Protein 4E6Z (pdb70)

Radius of gyration: 18.58 Å; Cα contacts (8 Å, |Δi|>4): 280; chains: 1; bounding box: 42×54×41 Å

Solvent-accessible surface area: 12585 Å² total

B-factor: mean 74.99, std 32.57, range [26.31, 210.44]

Nearest PDB structures (foldseek):
  4e6z-assembly1_A  TM=1.005E+00  e=2.783E-36  Plasmodium falciparum 3D7
  4ev1-assembly1_A  TM=7.255E-01  e=3.847E-10  Anabaena sp.
  8xks-assembly1_I  TM=7.625E-01  e=2.140E-09  Chlamydomonas reinhardtii
  8xqx-assembly1_Q  TM=7.625E-01  e=2.248E-08  Chlamydomonas reinhardtii
  2z0r-assembly7_B  TM=5.944E-01  e=1.576E-01  Thermus thermophilus HB8

Structure (mmCIF, N/CA/C/O backbone):
data_4E6Z
#
_entry.id   4E6Z
#
_cell.length_a   66.250
_cell.length_b   66.250
_cell.length_c   129.370
_cell.angle_alpha   90.00
_cell.angle_beta   90.00
_cell.angle_gamma   90.00
#
_symmetry.space_group_name_H-M   'P 41 21 2'
#
loop_
_entity.id
_entity.type
_entity.pdbx_description
1 polymer 'Apicoplast TIC22, putative'
2 non-polymer GLYCEROL
3 water water
#
loop_
_atom_site.group_PDB
_atom_site.id
_atom_site.type_symbol
_atom_site.label_atom_id
_atom_site.label_alt_id
_atom_site.label_comp_id
_atom_site.label_asym_id
_atom_site.label_entity_id
_atom_site.label_seq_id
_atom_site.pdbx_PDB_ins_code
_atom_site.Cartn_x
_atom_site.Cartn_y
_atom_site.Cartn_z
_atom_site.occupancy
_atom_site.B_iso_or_equiv
_atom_site.auth_seq_id
_atom_site.auth_comp_id
_atom_site.auth_asym_id
_atom_site.auth_atom_id
_atom_site.pdbx_PDB_model_num
ATOM 1 N N . ARG A 1 68 ? -2.306 46.797 10.700 1.00 115.45 68 ARG A N 1
ATOM 2 C CA . ARG A 1 68 ? -2.657 45.411 10.407 1.00 115.60 68 ARG A CA 1
ATOM 3 C C . ARG A 1 68 ? -2.028 44.453 11.413 1.00 111.08 68 ARG A C 1
ATOM 4 O O . ARG A 1 68 ? -0.815 44.482 11.627 1.00 107.83 68 ARG A O 1
ATOM 12 N N . PRO A 1 69 ? -2.856 43.599 12.037 1.00 109.61 69 PRO A N 1
ATOM 13 C CA . PRO A 1 69 ? -2.379 42.590 12.990 1.00 104.75 69 PRO A CA 1
ATOM 14 C C . PRO A 1 69 ? -1.492 41.569 12.288 1.00 98.89 69 PRO A C 1
ATOM 15 O O . PRO A 1 69 ? -1.563 41.445 11.065 1.00 95.04 69 PRO A O 1
ATOM 19 N N . ILE A 1 70 ? -0.673 40.847 13.046 1.00 99.75 70 ILE A N 1
ATOM 20 C CA . ILE A 1 70 ? 0.227 39.863 12.454 1.00 99.52 70 ILE A CA 1
ATOM 21 C C . ILE A 1 70 ? -0.542 38.715 11.807 1.00 96.60 70 ILE A C 1
ATOM 22 O O . ILE A 1 70 ? -0.107 38.163 10.797 1.00 92.31 70 ILE A O 1
ATOM 27 N N . GLU A 1 71 ? -1.683 38.359 12.390 1.00 103.17 71 GLU A N 1
ATOM 28 C CA . GLU A 1 71 ? -2.537 37.325 11.815 1.00 106.83 71 GLU A CA 1
ATOM 29 C C . GLU A 1 71 ? -2.918 37.688 10.385 1.00 103.83 71 GLU A C 1
ATOM 30 O O . GLU A 1 71 ? -3.196 36.815 9.564 1.00 101.29 71 GLU A O 1
ATOM 36 N N . GLU A 1 72 ? -2.928 38.985 10.094 1.00 101.89 72 GLU A N 1
ATOM 37 C CA . GLU A 1 72 ? -3.255 39.470 8.759 1.00 99.80 72 GLU A CA 1
ATOM 38 C C . GLU A 1 72 ? -2.009 39.524 7.878 1.00 91.18 72 GLU A C 1
ATOM 39 O O . GLU A 1 72 ? -2.093 39.376 6.659 1.00 91.08 72 GLU A O 1
ATOM 45 N N . LYS A 1 73 ? -0.852 39.732 8.499 1.00 85.40 73 LYS A N 1
ATOM 46 C CA . LYS A 1 73 ? 0.409 39.756 7.765 1.00 85.51 73 LYS A CA 1
ATOM 47 C C . LYS A 1 73 ? 0.786 38.360 7.273 1.00 76.36 73 LYS A C 1
ATOM 48 O O . LYS A 1 73 ? 1.443 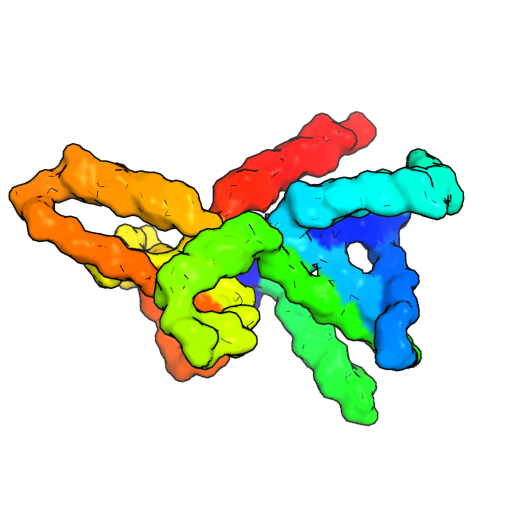38.211 6.242 1.00 75.22 73 LYS A O 1
ATOM 54 N N . LEU A 1 74 ? 0.368 37.344 8.022 1.00 70.24 74 LEU A N 1
ATOM 55 C CA . LEU A 1 74 ? 0.660 35.954 7.682 1.00 62.10 74 LEU A CA 1
ATOM 56 C C . LEU A 1 74 ? -0.298 35.434 6.616 1.00 66.79 74 LEU A C 1
ATOM 57 O O . LEU A 1 74 ? -0.072 34.379 6.021 1.00 61.10 74 LEU A O 1
ATOM 62 N N . GLU A 1 75 ? -1.365 36.187 6.376 1.00 59.95 75 GLU A N 1
ATOM 63 C CA . GLU A 1 75 ? -2.438 35.750 5.492 1.00 67.84 75 GLU A CA 1
ATOM 64 C C . GLU A 1 75 ? -1.977 35.652 4.039 1.00 61.23 75 GLU A C 1
ATOM 65 O O . GLU A 1 75 ? -2.465 34.813 3.279 1.00 59.06 75 GLU A O 1
ATOM 71 N N . VAL A 1 76 ? -1.033 36.508 3.660 1.00 54.40 76 VAL A N 1
ATOM 72 C CA . VAL A 1 76 ? -0.542 36.548 2.283 1.00 58.34 76 VAL A CA 1
ATOM 73 C C . VAL A 1 76 ? 0.476 35.445 1.987 1.00 48.48 76 VAL A C 1
ATOM 74 O O . VAL A 1 76 ? 0.904 35.274 0.846 1.00 52.55 76 VAL A O 1
ATOM 78 N N . ILE A 1 77 ? 0.868 34.705 3.016 1.00 42.35 77 ILE A N 1
ATOM 79 C CA . ILE A 1 77 ? 1.807 33.607 2.838 1.00 42.50 77 ILE A CA 1
ATOM 80 C C . ILE A 1 77 ? 1.061 32.290 2.618 1.00 41.44 77 ILE A C 1
ATOM 81 O O . ILE A 1 77 ? 0.382 31.800 3.521 1.00 33.30 77 ILE A O 1
ATOM 86 N N . PRO A 1 78 ? 1.183 31.719 1.408 1.00 41.72 78 PRO A N 1
ATOM 87 C CA . PRO A 1 78 ? 0.552 30.442 1.063 1.00 42.40 78 PRO A CA 1
ATOM 88 C C . PRO A 1 78 ? 1.188 29.280 1.814 1.00 43.92 78 PRO A C 1
ATOM 89 O O . PRO A 1 78 ? 2.393 29.298 2.064 1.00 36.65 78 PRO A O 1
ATOM 93 N N . VAL A 1 79 ? 0.375 28.292 2.176 1.00 37.22 79 VAL A N 1
ATOM 94 C CA . VAL A 1 79 ? 0.860 27.043 2.752 1.00 34.55 79 VAL A CA 1
ATOM 95 C C . VAL A 1 79 ? 0.169 25.885 2.034 1.00 43.83 79 VAL A C 1
ATOM 96 O O . VAL A 1 79 ? -1.011 25.977 1.679 1.00 37.21 79 VAL A O 1
ATOM 100 N N . PHE A 1 80 ? 0.900 24.797 1.817 1.00 38.51 80 PHE A N 1
ATOM 101 C CA . PHE A 1 80 ? 0.393 23.711 0.990 1.00 37.88 80 PHE A CA 1
ATOM 102 C C . PHE A 1 80 ? 0.299 22.383 1.724 1.00 35.92 80 PHE A C 1
ATOM 103 O O . PHE A 1 80 ? 1.187 22.015 2.488 1.00 36.91 80 PHE A O 1
ATOM 111 N N . LEU A 1 81 ? -0.801 21.676 1.485 1.00 43.58 81 LEU A N 1
ATOM 112 C CA . LEU A 1 81 ? -1.007 20.355 2.059 1.00 40.09 81 LEU A CA 1
ATOM 113 C C . LEU A 1 81 ? -1.386 19.366 0.971 1.00 30.99 81 LEU A C 1
ATOM 114 O O . LEU A 1 81 ? -1.838 19.749 -0.107 1.00 38.00 81 LEU A O 1
ATOM 119 N N . ILE A 1 82 ? -1.194 18.086 1.251 1.00 35.79 82 ILE A N 1
ATOM 120 C CA . ILE A 1 82 ? -1.654 17.045 0.348 1.00 35.22 82 ILE A CA 1
ATOM 121 C C . ILE A 1 82 ? -2.954 16.495 0.928 1.00 39.36 82 ILE A C 1
ATOM 122 O O . ILE A 1 82 ? -3.031 16.185 2.115 1.00 36.59 82 ILE A O 1
ATOM 127 N N . THR A 1 83 ? -3.987 16.409 0.102 1.00 40.34 83 THR A N 1
ATOM 128 C CA . THR A 1 83 ? -5.296 16.003 0.593 1.00 42.51 83 THR A CA 1
ATOM 129 C C . THR A 1 83 ? -5.966 15.039 -0.364 1.00 43.27 83 THR A C 1
ATOM 130 O O . THR A 1 83 ? -5.512 14.862 -1.496 1.00 40.49 83 THR A O 1
ATOM 134 N N . ASN A 1 84 ? -7.054 14.423 0.095 1.00 47.16 84 ASN A N 1
ATOM 135 C CA . ASN A 1 84 ? -7.962 13.724 -0.801 1.00 42.67 84 ASN A CA 1
ATOM 136 C C . ASN A 1 84 ? -8.823 14.764 -1.510 1.00 49.50 84 ASN A C 1
ATOM 137 O O . ASN A 1 84 ? -8.626 15.966 -1.326 1.00 47.20 84 ASN A O 1
ATOM 142 N N . TYR A 1 85 ? -9.780 14.308 -2.308 1.00 50.99 85 TYR A N 1
ATOM 143 C CA . TYR A 1 85 ? -10.588 15.217 -3.115 1.00 57.56 85 TYR A CA 1
ATOM 144 C C . TYR A 1 85 ? -11.593 16.029 -2.295 1.00 59.61 85 TYR A C 1
ATOM 145 O O . TYR A 1 85 ? -12.120 17.036 -2.768 1.00 59.88 85 TYR A O 1
ATOM 154 N N . ASN A 1 86 ? -11.852 15.590 -1.067 1.00 59.11 86 ASN A N 1
ATOM 155 C CA . ASN A 1 86 ? -12.673 16.359 -0.136 1.00 58.30 86 ASN A CA 1
ATOM 156 C C . ASN A 1 86 ? -11.855 17.437 0.565 1.00 57.35 86 ASN A C 1
ATOM 157 O O . ASN A 1 86 ? -12.378 18.205 1.376 1.00 54.23 86 ASN A O 1
ATOM 162 N N . SER A 1 87 ? -10.565 17.477 0.243 1.00 46.85 87 SER A N 1
ATOM 163 C CA . SER A 1 87 ? -9.637 18.452 0.805 1.00 51.01 87 SER A CA 1
ATOM 164 C C . SER A 1 87 ? -9.248 18.133 2.248 1.00 50.78 87 SER A C 1
ATOM 165 O O . SER A 1 87 ? -8.820 19.009 2.991 1.00 51.91 87 SER A O 1
ATOM 168 N N . SER A 1 88 ? -9.392 16.871 2.638 1.00 56.53 88 SER A N 1
ATOM 169 C CA . SER A 1 88 ? -8.939 16.436 3.954 1.00 57.56 88 SER A CA 1
ATOM 170 C C . SER A 1 88 ? -7.512 15.905 3.885 1.00 45.37 88 SER A C 1
ATOM 171 O O . SER A 1 88 ? -7.180 15.125 2.993 1.00 47.07 88 SER A O 1
ATOM 174 N N . PRO A 1 89 ? -6.666 16.331 4.835 1.00 40.85 89 PRO A N 1
ATOM 175 C CA . PRO A 1 89 ? -5.248 15.962 4.892 1.00 44.81 89 PRO A CA 1
ATOM 176 C C . PRO A 1 89 ? -5.039 14.500 5.257 1.00 41.85 89 PRO A C 1
ATOM 177 O O . PRO A 1 89 ? -5.860 13.907 5.951 1.00 51.68 89 PRO A O 1
ATOM 181 N N . TYR A 1 90 ? -3.936 13.931 4.792 1.00 42.90 90 TYR A N 1
ATOM 182 C CA . TYR A 1 90 ? -3.535 12.595 5.195 1.00 37.92 90 TYR A CA 1
ATOM 183 C C . TYR A 1 90 ? -2.727 12.638 6.484 1.00 42.59 90 TYR A C 1
ATOM 184 O O . TYR A 1 90 ? -1.748 13.371 6.590 1.00 46.45 90 TYR A O 1
ATOM 193 N N . ILE A 1 91 ? -3.154 11.863 7.473 1.00 57.77 91 ILE A N 1
ATOM 194 C CA . ILE A 1 91 ? -2.475 11.830 8.759 1.00 59.75 91 ILE A CA 1
ATOM 195 C C . ILE A 1 91 ? -1.462 10.698 8.793 1.00 63.55 91 ILE A C 1
ATOM 196 O O . ILE A 1 91 ? -1.738 9.596 8.325 1.00 65.55 91 ILE A O 1
ATOM 201 N N . PHE A 1 92 ? -0.289 10.976 9.348 1.00 59.26 92 PHE A N 1
ATOM 202 C CA . PHE A 1 92 ? 0.740 9.955 9.499 1.00 65.03 92 PHE A CA 1
ATOM 203 C C . PHE A 1 92 ? 1.113 9.790 10.959 1.00 74.39 92 PHE A C 1
ATOM 204 O O . PHE A 1 92 ? 1.116 10.754 11.722 1.00 75.10 92 PHE A O 1
ATOM 212 N N . GLN A 1 93 ? 1.407 8.557 11.347 1.00 89.00 93 GLN A N 1
ATOM 213 C CA . GLN A 1 93 ? 1.790 8.273 12.718 1.00 94.52 93 GLN A CA 1
ATOM 214 C C . GLN A 1 93 ? 3.271 8.559 12.911 1.00 93.98 93 GLN A C 1
ATOM 215 O O . GLN A 1 93 ? 4.124 7.851 12.377 1.00 92.21 93 GLN A O 1
ATOM 221 N N . GLU A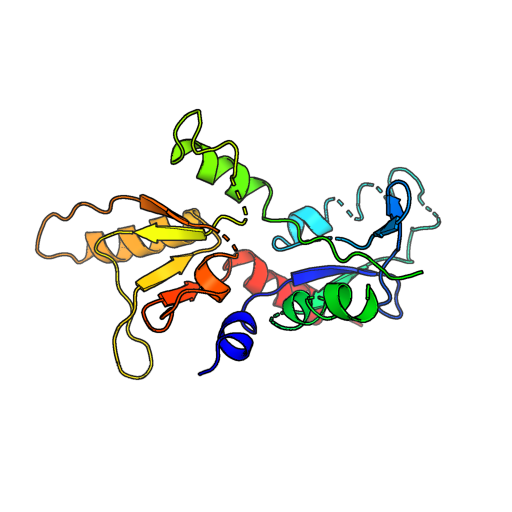 1 94 ? 3.574 9.619 13.652 1.00 102.97 94 GLU A N 1
ATOM 222 C CA . GLU A 1 94 ? 4.948 9.890 14.050 1.00 113.02 94 GLU A CA 1
ATOM 223 C C . GLU A 1 94 ? 5.119 9.576 15.531 1.00 126.32 94 GLU A C 1
ATOM 224 O O . GLU A 1 94 ? 4.905 10.428 16.394 1.00 124.32 94 GLU A O 1
ATOM 230 N N . ASN A 1 95 ? 5.496 8.329 15.793 1.00 139.84 95 ASN A N 1
ATOM 231 C CA . ASN A 1 95 ? 5.632 7.774 17.138 1.00 150.86 95 ASN A CA 1
ATOM 232 C C . ASN A 1 95 ? 5.679 8.791 18.274 1.00 149.91 95 ASN A C 1
ATOM 233 O O . ASN A 1 95 ? 6.703 9.435 18.509 1.00 145.90 95 ASN A O 1
ATOM 238 N N . GLU A 1 96 ? 4.555 8.933 18.967 1.00 150.08 96 GLU A N 1
ATOM 239 C CA . GLU A 1 96 ? 3.333 8.226 18.593 1.00 147.26 96 GLU A CA 1
ATOM 240 C C . GLU A 1 96 ? 2.153 9.186 18.531 1.00 135.68 96 GLU A C 1
ATOM 241 O O . GLU A 1 96 ? 1.103 8.945 19.127 1.00 136.10 96 GLU A O 1
ATOM 247 N N . LYS A 1 97 ? 2.343 10.279 17.801 1.00 123.28 97 LYS A N 1
ATOM 248 C CA . LYS A 1 97 ? 1.309 11.287 17.633 1.00 112.72 97 LYS A CA 1
ATOM 249 C C . LYS A 1 97 ? 0.767 11.249 16.209 1.00 93.17 97 LYS A C 1
ATOM 250 O O . LYS A 1 97 ? 1.357 10.624 15.326 1.00 82.67 97 LYS A O 1
ATOM 256 N N . GLN A 1 98 ? -0.361 11.915 15.991 1.00 83.80 98 GLN A N 1
ATOM 257 C CA . GLN A 1 98 ? -0.924 12.042 14.655 1.00 77.94 98 GLN A CA 1
ATOM 258 C C . GLN A 1 98 ? -0.376 13.305 14.005 1.00 73.55 98 GLN A C 1
ATOM 259 O O . GLN A 1 98 ? -0.638 14.410 14.473 1.00 68.47 98 GLN A O 1
ATOM 265 N N . VAL A 1 99 ? 0.384 13.140 12.928 1.00 66.47 99 VAL A N 1
ATOM 266 C CA . VAL A 1 99 ? 1.048 14.272 12.294 1.00 65.64 99 VAL A CA 1
ATOM 267 C C . VAL A 1 99 ? 0.539 14.578 10.890 1.00 60.25 99 VAL A C 1
ATOM 268 O O . VAL A 1 99 ? 0.392 13.684 10.060 1.00 59.72 99 VAL A O 1
ATOM 272 N N . CYS A 1 100 ? 0.275 15.856 10.636 1.00 51.45 100 CYS A N 1
ATOM 273 C CA . CYS A 1 100 ? -0.005 16.327 9.287 1.00 46.89 100 CYS A CA 1
ATOM 274 C C . CYS A 1 100 ? 1.077 17.311 8.839 1.00 44.05 100 CYS A C 1
ATOM 275 O O . CYS A 1 100 ? 1.625 18.053 9.650 1.00 48.06 100 CYS A O 1
ATOM 278 N N . TYR A 1 101 ? 1.378 17.301 7.546 1.00 39.84 101 TYR A N 1
ATOM 279 C CA . TYR A 1 101 ? 2.466 18.095 6.989 1.00 36.88 101 TYR A CA 1
ATOM 280 C C . TYR A 1 101 ? 1.974 19.324 6.235 1.00 38.50 101 TYR A C 1
ATOM 281 O O . TYR A 1 101 ? 1.097 19.235 5.380 1.00 36.85 101 TYR A O 1
ATOM 298 N N . PHE A 1 103 ? 3.487 22.530 3.957 1.00 40.33 103 PHE A N 1
ATOM 299 C CA . PHE A 1 103 ? 4.686 22.966 3.247 1.00 29.70 103 PHE A CA 1
ATOM 300 C C . PHE A 1 103 ? 4.610 24.439 2.856 1.00 39.84 103 PHE A C 1
ATOM 301 O O . PHE A 1 103 ? 3.583 24.912 2.369 1.00 35.90 103 PHE A O 1
ATOM 309 N N . LEU A 1 104 ? 5.703 25.163 3.074 1.00 40.14 104 LEU A N 1
ATOM 310 C CA . LEU A 1 104 ? 5.784 26.554 2.642 1.00 34.87 104 LEU A CA 1
ATOM 311 C C . LEU A 1 104 ? 6.106 26.628 1.154 1.00 36.15 104 LEU A C 1
ATOM 312 O O . LEU A 1 104 ? 5.835 27.636 0.501 1.00 41.23 104 LEU A O 1
ATOM 317 N N . CYS A 1 105 ? 6.677 25.548 0.624 1.00 39.07 105 CYS A N 1
ATOM 318 C CA . CYS A 1 105 ? 7.005 25.462 -0.799 1.00 31.88 105 CYS A CA 1
ATOM 319 C C . CYS A 1 105 ? 6.183 24.367 -1.461 1.00 42.67 105 CYS A C 1
ATOM 320 O O . CYS A 1 105 ? 6.225 23.214 -1.032 1.00 39.73 105 CYS A O 1
ATOM 323 N N . PRO A 1 106 ? 5.432 24.731 -2.513 1.00 48.16 106 PRO A N 1
ATOM 324 C CA . PRO A 1 106 ? 4.485 23.820 -3.167 1.00 43.59 106 PRO A CA 1
ATOM 325 C C . PRO A 1 106 ? 5.193 22.6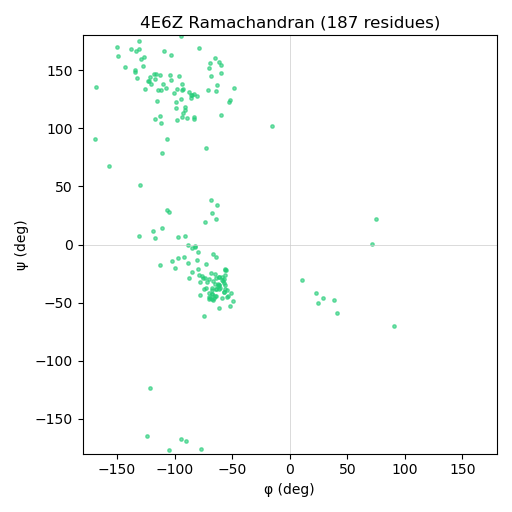47 -3.834 1.00 39.62 106 PRO A C 1
ATOM 326 O O . PRO A 1 106 ? 4.591 21.591 -4.014 1.00 44.97 106 PRO A O 1
ATOM 330 N N . TYR A 1 107 ? 6.455 22.831 -4.200 1.00 38.57 107 TYR A N 1
ATOM 331 C CA . TYR A 1 107 ? 7.198 21.773 -4.874 1.00 42.48 107 TYR A CA 1
ATOM 332 C C . TYR A 1 107 ? 7.685 20.718 -3.884 1.00 40.10 107 TYR A C 1
ATOM 333 O O . TYR A 1 107 ? 7.887 19.567 -4.253 1.00 41.95 107 TYR A O 1
ATOM 342 N N . ASP A 1 108 ? 7.863 21.113 -2.626 1.00 39.65 108 ASP A N 1
ATOM 343 C CA . ASP A 1 108 ? 8.134 20.149 -1.568 1.00 34.77 108 ASP A CA 1
ATOM 344 C C . ASP A 1 108 ? 6.890 19.278 -1.355 1.00 36.39 108 ASP A C 1
ATOM 345 O O . ASP A 1 108 ? 6.999 18.078 -1.134 1.00 37.71 108 ASP A O 1
ATOM 350 N N . ALA A 1 109 ? 5.712 19.894 -1.420 1.00 33.57 109 ALA A N 1
ATOM 351 C CA . ALA A 1 109 ? 4.451 19.163 -1.293 1.00 38.23 109 ALA A CA 1
ATOM 352 C C . ALA A 1 109 ? 4.246 18.213 -2.468 1.00 34.32 109 ALA A C 1
ATOM 353 O O . ALA A 1 109 ? 3.874 17.057 -2.279 1.00 40.92 109 ALA A O 1
ATOM 355 N N . GLU A 1 110 ? 4.483 18.711 -3.679 1.00 35.19 110 GLU A N 1
ATOM 356 C CA . GLU A 1 110 ? 4.423 17.885 -4.878 1.00 40.95 110 GLU A CA 1
ATOM 357 C C . GLU A 1 110 ? 5.339 16.673 -4.745 1.00 45.18 110 GLU A C 1
ATOM 358 O O . GLU A 1 110 ? 5.003 15.579 -5.189 1.00 48.14 110 GLU A O 1
ATOM 364 N N . ASN A 1 111 ? 6.505 16.880 -4.145 1.00 45.40 111 ASN A N 1
ATOM 365 C CA . ASN A 1 111 ? 7.455 15.798 -3.953 1.00 45.93 111 ASN A CA 1
ATOM 366 C C . ASN A 1 111 ? 6.904 14.712 -3.038 1.00 39.93 111 ASN A C 1
ATOM 367 O O . ASN A 1 111 ? 7.115 13.531 -3.281 1.00 46.25 111 ASN A O 1
ATOM 380 N N . LEU A 1 113 ? 3.643 14.136 -2.402 1.00 41.44 113 LEU A N 1
ATOM 381 C CA . LEU A 1 113 ? 2.568 13.535 -3.175 1.00 45.85 113 LEU A CA 1
ATOM 382 C C . LEU A 1 113 ? 3.139 12.500 -4.144 1.00 42.49 113 LEU A C 1
ATOM 383 O O . LEU A 1 113 ? 2.622 11.391 -4.265 1.00 42.96 113 LEU A O 1
ATOM 388 N N . ASN A 1 114 ? 4.209 12.871 -4.836 1.00 45.84 114 ASN A N 1
ATOM 389 C CA . ASN A 1 114 ? 4.862 11.957 -5.766 1.00 48.90 114 ASN A CA 1
ATOM 390 C C . ASN A 1 114 ? 5.384 10.697 -5.076 1.00 44.70 114 ASN A C 1
ATOM 391 O O . ASN A 1 114 ? 5.316 9.606 -5.639 1.00 48.53 114 ASN A O 1
ATOM 396 N N . ASP A 1 115 ? 5.898 10.851 -3.858 1.00 41.65 115 ASP A N 1
ATOM 397 C CA . ASP A 1 115 ? 6.384 9.712 -3.082 1.00 43.81 115 ASP A CA 1
ATOM 398 C C . ASP A 1 115 ? 5.237 8.793 -2.667 1.00 36.49 115 ASP A C 1
ATOM 399 O O . ASP A 1 115 ? 5.393 7.576 -2.602 1.00 41.12 115 ASP A O 1
ATOM 412 N N . ILE A 1 117 ? 2.293 8.402 -4.329 1.00 43.50 117 ILE A N 1
ATOM 413 C CA . ILE A 1 117 ? 1.948 7.673 -5.541 1.00 44.61 117 ILE A CA 1
ATOM 414 C C . ILE A 1 117 ? 2.953 6.564 -5.822 1.00 39.97 117 ILE A C 1
ATOM 415 O O . ILE A 1 117 ? 2.582 5.458 -6.216 1.00 57.08 1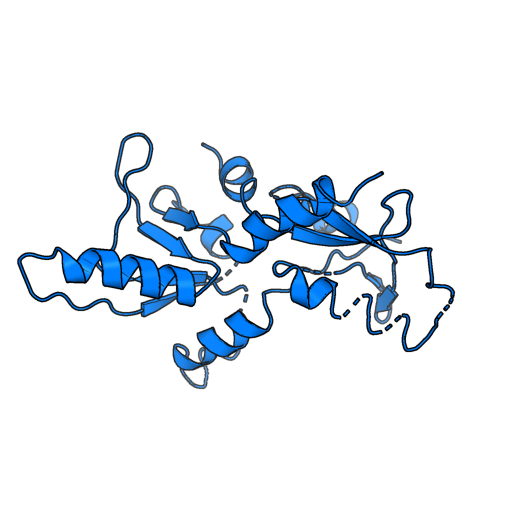17 ILE A O 1
ATOM 420 N N . LYS A 1 118 ? 4.228 6.875 -5.622 1.00 44.66 118 LYS A N 1
ATOM 421 C CA . LYS A 1 118 ? 5.307 5.957 -5.960 1.00 47.79 118 LYS A CA 1
ATOM 422 C C . LYS A 1 118 ? 5.329 4.709 -5.070 1.00 46.13 118 LYS A C 1
ATOM 423 O O . LYS A 1 118 ? 5.528 3.597 -5.554 1.00 49.39 118 LYS A O 1
ATOM 429 N N . TYR A 1 119 ? 5.126 4.900 -3.771 1.00 56.74 119 TYR A N 1
ATOM 430 C CA . TYR A 1 119 ? 5.271 3.806 -2.816 1.00 55.42 119 TYR A CA 1
ATOM 431 C C . TYR A 1 119 ? 3.946 3.137 -2.460 1.00 56.25 119 TYR A C 1
ATOM 432 O O . TYR A 1 119 ? 3.933 2.079 -1.838 1.00 57.94 119 TYR A O 1
ATOM 441 N N . ASN A 1 120 ? 2.840 3.762 -2.855 1.00 70.64 120 ASN A N 1
ATOM 442 C CA . ASN A 1 120 ? 1.511 3.204 -2.626 1.00 69.03 120 ASN A CA 1
ATOM 443 C C . ASN A 1 120 ? 0.519 3.778 -3.633 1.00 62.39 120 ASN A C 1
ATOM 444 O O . ASN A 1 120 ? -0.381 4.536 -3.275 1.00 61.12 120 ASN A O 1
ATOM 449 N N . GLY A 1 121 ? 0.704 3.417 -4.898 1.00 71.92 121 GLY A N 1
ATOM 450 C CA . GLY A 1 121 ? -0.131 3.914 -5.974 1.00 75.56 121 GLY A CA 1
ATOM 451 C C . GLY A 1 121 ? -1.551 3.390 -5.914 1.00 76.80 121 GLY A C 1
ATOM 452 O O . GLY A 1 121 ? -2.491 4.079 -6.310 1.00 83.06 121 GLY A O 1
ATOM 461 N N . LYS A 1 123 ? -3.349 2.901 -3.268 1.00 67.75 123 LYS A N 1
ATOM 462 C CA . LYS A 1 123 ? -4.115 3.674 -2.297 1.00 69.34 123 LYS A CA 1
ATOM 463 C C . LYS A 1 123 ? -4.311 5.131 -2.700 1.00 63.29 123 LYS A C 1
ATOM 464 O O . LYS A 1 123 ? -5.324 5.741 -2.360 1.00 70.15 123 LYS A O 1
ATOM 470 N N . TYR A 1 124 ? -3.349 5.687 -3.429 1.00 63.72 124 TYR A N 1
ATOM 471 C CA . TYR A 1 124 ? -3.297 7.137 -3.609 1.00 60.40 124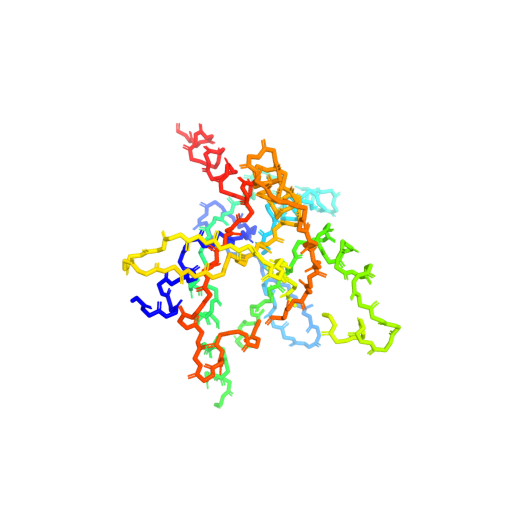 TYR A CA 1
ATOM 472 C C . TYR A 1 124 ? -3.564 7.651 -5.022 1.00 70.13 124 TYR A C 1
ATOM 473 O O . TYR A 1 124 ? -3.857 8.832 -5.201 1.00 65.17 124 TYR A O 1
ATOM 482 N N . ASN A 1 125 ? -3.459 6.788 -6.025 1.00 72.85 125 ASN A N 1
ATOM 483 C CA . ASN A 1 125 ? -3.669 7.246 -7.395 1.00 76.81 125 ASN A CA 1
ATOM 484 C C . ASN A 1 125 ? -5.091 7.740 -7.643 1.00 75.04 125 ASN A C 1
ATOM 485 O O . ASN A 1 125 ? -6.059 7.080 -7.270 1.00 71.53 125 ASN A O 1
ATOM 490 N N . GLY A 1 126 ? -5.200 8.916 -8.256 1.00 45.69 126 GLY A N 1
ATOM 491 C CA . GLY A 1 126 ? -6.488 9.521 -8.550 1.00 41.72 126 GLY A CA 1
ATOM 492 C C . GLY A 1 126 ? -7.213 10.048 -7.325 1.00 50.87 126 GLY A C 1
ATOM 493 O O . GLY A 1 126 ? -8.313 10.592 -7.433 1.00 57.44 126 GLY A O 1
ATOM 494 N N . ASN A 1 127 ? -6.589 9.902 -6.159 1.00 53.55 127 ASN A N 1
ATOM 495 C CA . ASN A 1 127 ? -7.216 10.276 -4.895 1.00 51.95 127 ASN A CA 1
ATOM 496 C C . ASN A 1 127 ? -6.496 11.391 -4.139 1.00 48.27 127 ASN A C 1
ATOM 497 O O . ASN A 1 127 ? -6.862 11.705 -3.008 1.00 52.68 127 ASN A O 1
ATOM 502 N N . ILE A 1 128 ? -5.469 11.983 -4.738 1.00 44.45 128 ILE A N 1
ATOM 503 C CA . ILE A 1 128 ? -4.732 13.026 -4.025 1.00 42.85 128 ILE A CA 1
ATOM 504 C C . ILE A 1 128 ? -4.426 14.284 -4.839 1.00 44.69 128 ILE A C 1
ATOM 505 O O . ILE A 1 128 ? -4.244 14.236 -6.053 1.00 50.96 128 ILE A O 1
ATOM 510 N N . LYS A 1 129 ? -4.377 15.413 -4.144 1.00 44.62 129 LYS A N 1
ATOM 511 C CA . LYS A 1 129 ? -4.129 16.695 -4.781 1.00 45.84 129 LYS A CA 1
ATOM 512 C C . LYS A 1 129 ? -3.412 17.607 -3.801 1.00 47.33 129 LYS A C 1
ATOM 513 O O . LYS A 1 129 ? -3.301 17.296 -2.612 1.00 37.21 129 LYS A O 1
ATOM 519 N N . ILE A 1 130 ? -2.937 18.740 -4.307 1.00 47.96 130 ILE A N 1
ATOM 520 C CA . ILE A 1 130 ? -2.335 19.763 -3.469 1.00 39.02 130 ILE A CA 1
ATOM 521 C C . ILE A 1 130 ? -3.421 20.759 -3.100 1.00 42.06 130 ILE A C 1
ATOM 522 O O . ILE A 1 130 ? -4.183 21.202 -3.956 1.00 38.82 130 ILE A O 1
ATOM 527 N N . HIS A 1 131 ? -3.498 21.101 -1.822 1.00 39.75 131 HIS A N 1
ATOM 528 C CA . HIS A 1 131 ? -4.477 22.071 -1.358 1.00 38.39 131 HIS A CA 1
ATOM 529 C C . HIS A 1 131 ? -3.787 23.228 -0.638 1.00 42.81 131 HIS A C 1
ATOM 530 O O . HIS A 1 131 ? -2.825 23.028 0.101 1.00 40.93 131 HIS A O 1
ATOM 537 N N . ASN A 1 132 ? -4.282 24.440 -0.856 1.00 43.81 132 ASN A N 1
ATOM 538 C CA . ASN A 1 132 ? -3.639 25.613 -0.281 1.00 44.73 132 ASN A CA 1
ATOM 539 C C . ASN A 1 132 ? -4.412 26.239 0.874 1.00 40.51 132 ASN A C 1
ATOM 540 O O . ASN A 1 132 ? -5.627 26.405 0.807 1.00 44.22 132 ASN A O 1
ATOM 545 N N . ILE A 1 133 ? -3.690 26.560 1.941 1.00 42.57 133 ILE A N 1
ATOM 546 C CA . ILE A 1 133 ? -4.198 27.415 3.005 1.00 40.27 133 ILE A CA 1
ATOM 547 C C . ILE A 1 133 ? -3.223 28.587 3.155 1.00 44.97 133 ILE A C 1
ATOM 548 O O . ILE A 1 133 ? -2.401 28.824 2.269 1.00 47.74 133 ILE A O 1
ATOM 553 N N . THR A 1 134 ? -3.308 29.319 4.261 1.00 48.05 134 THR A N 1
ATOM 554 C CA . THR A 1 134 ? -2.371 30.412 4.506 1.00 44.79 134 THR A CA 1
ATOM 555 C C . THR A 1 134 ? -1.597 30.204 5.803 1.00 47.26 134 THR A C 1
ATOM 556 O O . THR A 1 134 ? -1.966 29.366 6.631 1.00 44.72 134 THR A O 1
ATOM 568 N N . LYS A 1 136 ? -1.547 32.227 8.149 1.00 42.04 136 LYS A N 1
ATOM 569 C CA . LYS A 1 136 ? -2.500 32.618 9.180 1.00 53.62 136 LYS A CA 1
ATOM 570 C C . LYS A 1 136 ? -3.227 31.391 9.718 1.00 57.90 136 LYS A C 1
ATOM 571 O O . LYS A 1 136 ? -3.179 31.099 10.914 1.00 57.36 136 LYS A O 1
ATOM 577 N N . LYS A 1 137 ? -3.905 30.680 8.824 1.00 57.14 137 LYS A N 1
ATOM 578 C CA . LYS A 1 137 ? -4.590 29.446 9.187 1.00 52.70 137 LYS A CA 1
ATOM 579 C C . LYS A 1 137 ? -3.615 28.445 9.805 1.00 51.21 137 LYS A C 1
ATOM 580 O O . LYS A 1 137 ? -3.941 27.769 10.778 1.00 55.37 137 LYS A O 1
ATOM 586 N N . ALA A 1 138 ? -2.417 28.359 9.237 1.00 48.95 138 ALA A N 1
ATOM 587 C CA . ALA A 1 138 ? -1.407 27.428 9.727 1.00 53.88 138 ALA A CA 1
ATOM 588 C C . ALA A 1 138 ? -0.984 27.780 11.149 1.00 55.28 138 ALA A C 1
ATOM 589 O O . ALA A 1 138 ? -0.752 26.899 11.976 1.00 55.05 138 ALA A O 1
ATOM 591 N N . TYR A 1 139 ? -0.885 29.075 11.426 1.00 51.06 139 TYR A N 1
ATOM 592 C CA . TYR A 1 139 ? -0.535 29.549 12.758 1.00 63.28 139 TYR A CA 1
ATOM 593 C C . TYR A 1 139 ? -1.663 29.238 13.736 1.00 62.81 139 TYR A C 1
ATOM 594 O O . TYR A 1 139 ? -1.421 28.797 14.858 1.00 60.84 139 TYR A O 1
ATOM 603 N N . GLU A 1 140 ? -2.897 29.468 13.299 1.00 67.86 140 GLU A N 1
ATOM 604 C CA . GLU A 1 140 ? -4.068 29.133 14.101 1.00 69.91 140 GLU A CA 1
ATOM 605 C C . GLU A 1 140 ? -4.076 27.650 14.458 1.00 64.51 140 GLU A C 1
ATOM 606 O O . GLU A 1 140 ? -4.528 27.267 15.534 1.00 67.77 140 GLU A O 1
ATOM 612 N N . LEU A 1 141 ? -3.562 26.822 13.554 1.00 62.57 141 LEU A N 1
ATOM 613 C CA . LEU A 1 141 ? -3.515 25.380 13.770 1.00 58.86 141 LEU A CA 1
ATOM 614 C C . LEU A 1 141 ? -2.452 24.988 14.792 1.00 61.38 141 LEU A C 1
ATOM 615 O O . LEU A 1 141 ? -2.751 24.323 15.783 1.00 68.20 141 LEU A O 1
ATOM 628 N N . LYS A 1 143 ? -1.046 26.748 16.940 1.00 98.69 143 LYS A N 1
ATOM 629 C CA . LYS A 1 143 ? -1.360 27.383 18.216 1.00 102.89 143 LYS A CA 1
ATOM 630 C C . LYS A 1 143 ? -2.506 26.671 18.926 1.00 106.99 143 LYS A C 1
ATOM 631 O O . LYS A 1 143 ? -2.407 26.334 20.106 1.00 109.03 143 LYS A O 1
ATOM 637 N N . GLU A 1 144 ? -3.596 26.455 18.197 1.00 107.74 144 GLU A N 1
ATOM 638 C CA . GLU A 1 144 ? -4.758 25.748 18.723 1.00 109.09 144 GLU A CA 1
ATOM 639 C C . GLU A 1 144 ? -4.387 24.359 19.240 1.00 106.41 144 GLU A C 1
ATOM 640 O O . GLU A 1 144 ? -5.101 23.779 20.061 1.00 110.70 144 GLU A O 1
ATOM 646 N N . PHE A 1 145 ? -3.266 23.831 18.760 1.00 98.81 145 PHE A N 1
ATOM 647 C CA . PHE A 1 145 ? -2.798 22.512 19.175 1.00 98.35 145 PHE A CA 1
ATOM 648 C C . PHE A 1 145 ? -2.303 22.515 20.617 1.00 101.33 145 PHE A C 1
ATOM 649 O O . PHE A 1 145 ? -2.656 21.639 21.407 1.00 99.13 145 PHE A O 1
ATOM 657 N N . LEU A 1 146 ? -1.483 23.508 20.948 1.00 107.00 146 LEU A N 1
ATOM 658 C CA . LEU A 1 146 ? -0.911 23.637 22.284 1.00 114.13 146 LEU A CA 1
ATOM 659 C C . LEU A 1 146 ? -1.992 23.757 23.354 1.00 120.82 146 LEU A C 1
ATOM 660 O O . LEU A 1 146 ? -1.798 23.337 24.496 1.00 121.25 146 LEU A O 1
ATOM 665 N N . GLN A 1 147 ? -3.127 24.338 22.976 1.00 127.22 147 GLN A N 1
ATOM 666 C CA . GLN A 1 147 ? -4.231 24.558 23.903 1.00 133.34 147 GLN A CA 1
ATOM 667 C C . GLN A 1 147 ? -4.965 23.259 24.218 1.00 133.77 147 GLN A C 1
ATOM 668 O O . GLN A 1 147 ? -5.009 22.827 25.370 1.00 135.63 147 GLN A O 1
ATOM 674 N N . LEU A 1 148 ? -5.539 22.641 23.190 1.00 133.18 148 LEU A N 1
ATOM 675 C CA . LEU A 1 148 ? -6.262 21.386 23.364 1.00 134.73 148 LEU A CA 1
ATOM 676 C C . LEU A 1 148 ? -5.364 20.354 24.030 1.00 139.45 148 LEU A C 1
ATOM 677 O O . LEU A 1 148 ? -5.841 19.388 24.625 1.00 141.87 148 LEU A O 1
ATOM 682 N N . GLU A 1 149 ? -4.057 20.570 23.922 1.00 139.95 149 GLU A N 1
ATOM 683 C CA . GLU A 1 149 ? -3.074 19.680 24.524 1.00 143.24 149 GLU A CA 1
ATOM 684 C C . GLU A 1 149 ? -3.283 19.599 26.035 1.00 144.49 149 GLU A C 1
ATOM 685 O O . GLU A 1 149 ? -3.285 18.509 26.609 1.00 149.21 149 GLU A O 1
ATOM 691 N N . LYS A 1 150 ? -3.461 20.751 26.676 1.00 138.12 150 LYS A N 1
ATOM 692 C CA . LYS A 1 150 ? -3.807 20.781 28.094 1.00 132.06 150 LYS A CA 1
ATOM 693 C C . LYS A 1 150 ? -5.160 20.114 28.309 1.00 131.03 150 LYS A C 1
ATOM 694 O O . LYS A 1 150 ? -5.247 19.028 28.883 1.00 132.45 150 LYS A O 1
ATOM 708 N N . GLN A 1 162 ? -4.721 11.260 19.647 1.00 132.54 162 GLN A N 1
ATOM 709 C CA . GLN A 1 162 ? -5.894 12.089 19.898 1.00 130.83 162 GLN A CA 1
ATOM 710 C C . GLN A 1 162 ? -5.877 13.354 19.041 1.00 128.75 162 GLN A C 1
ATOM 711 O O . GLN A 1 162 ? -6.672 13.495 18.111 1.00 123.53 162 GLN A O 1
ATOM 717 N N . ASN A 1 163 ? -4.968 14.272 19.359 1.00 103.74 163 ASN A N 1
ATOM 718 C CA . ASN A 1 163 ? -4.854 15.526 18.621 1.00 100.74 163 ASN A CA 1
ATOM 719 C C . ASN A 1 163 ? -3.785 15.490 17.536 1.00 89.72 163 ASN A C 1
ATOM 720 O O . ASN A 1 163 ? -2.743 14.854 17.693 1.00 91.45 163 ASN A O 1
ATOM 725 N N . ILE A 1 164 ? -4.056 16.183 16.436 1.00 79.28 164 ILE A N 1
ATOM 726 C CA . ILE A 1 164 ? -3.148 16.212 15.299 1.00 70.40 164 ILE A CA 1
ATOM 727 C C . ILE A 1 164 ? -2.042 17.242 15.482 1.00 66.22 164 ILE A C 1
ATOM 728 O O . ILE A 1 164 ? -2.305 18.402 15.793 1.00 69.03 164 ILE A O 1
ATOM 733 N N . TYR A 1 165 ? -0.802 16.809 15.289 1.00 65.77 165 TYR A N 1
ATOM 734 C CA . TYR A 1 165 ? 0.331 17.722 15.295 1.00 58.97 165 TYR A CA 1
ATOM 735 C C . TYR A 1 165 ? 0.589 18.260 13.889 1.00 55.49 165 TYR A C 1
ATOM 736 O O . TYR A 1 165 ? 1.042 17.532 13.005 1.00 58.56 165 TYR A O 1
ATOM 745 N N . TRP A 1 166 ? 0.285 19.537 13.690 1.00 48.38 166 TRP A N 1
ATOM 746 C CA . TRP A 1 166 ? 0.487 20.186 12.402 1.00 53.52 166 TRP A CA 1
ATOM 747 C C . TRP A 1 166 ? 1.931 20.654 12.258 1.00 54.48 166 TRP A C 1
ATOM 748 O O . TRP A 1 166 ? 2.349 21.609 12.909 1.00 57.64 166 TRP A O 1
ATOM 759 N N . LYS A 1 167 ? 2.687 19.970 11.404 1.00 51.10 167 LYS A N 1
ATOM 760 C CA . LYS A 1 167 ? 4.113 20.241 11.235 1.00 45.08 167 LYS A CA 1
ATOM 761 C C . LYS A 1 167 ? 4.388 21.118 10.016 1.00 44.89 167 LYS A C 1
ATOM 762 O O . LYS A 1 167 ? 4.104 20.733 8.883 1.00 46.69 167 LYS A O 1
ATOM 768 N N . LEU A 1 168 ? 4.947 22.299 10.261 1.00 40.61 168 LEU A N 1
ATOM 769 C CA . LEU A 1 168 ? 5.271 23.230 9.186 1.00 43.69 168 LEU A CA 1
ATOM 770 C C . LEU A 1 168 ? 6.649 22.914 8.608 1.00 42.97 168 LEU A C 1
ATOM 771 O O . LEU A 1 168 ? 7.625 22.792 9.347 1.00 49.93 168 LEU A O 1
ATOM 776 N N . ILE A 1 169 ? 6.722 22.781 7.288 1.00 39.12 169 ILE A N 1
ATOM 777 C CA . ILE A 1 169 ? 7.980 22.482 6.609 1.00 43.66 169 ILE A CA 1
ATOM 778 C C . ILE A 1 169 ? 8.468 23.647 5.747 1.00 40.29 169 ILE A C 1
ATOM 779 O O . ILE A 1 169 ? 7.875 23.945 4.708 1.00 39.00 169 ILE A O 1
ATOM 784 N N . SER A 1 170 ? 9.556 24.292 6.167 1.00 40.28 170 SER A N 1
ATOM 785 C CA . SER A 1 170 ? 10.149 25.365 5.374 1.00 43.16 170 SER A CA 1
ATOM 786 C C . SER A 1 170 ? 10.612 24.843 4.021 1.00 36.31 170 SER A C 1
ATOM 787 O O . SER A 1 170 ? 10.861 23.655 3.863 1.00 34.33 170 SER A O 1
ATOM 790 N N . SER A 1 171 ? 10.718 25.739 3.045 1.00 47.63 171 SER A N 1
ATOM 791 C CA . SER A 1 171 ? 11.227 25.379 1.729 1.00 43.28 171 SER A CA 1
ATOM 792 C C . SER A 1 171 ? 12.565 24.667 1.852 1.00 41.72 171 SER A C 1
ATOM 793 O O . SER A 1 171 ? 13.505 25.191 2.451 1.00 44.16 171 SER A O 1
ATOM 796 N N . LYS A 1 172 ? 12.646 23.470 1.285 1.00 38.65 172 LYS A N 1
ATOM 797 C CA . LYS A 1 172 ? 13.872 22.684 1.346 1.00 47.64 172 LYS A CA 1
ATOM 798 C C . LYS A 1 172 ? 15.042 23.469 0.753 1.00 44.46 172 LYS A C 1
ATOM 799 O O . LYS A 1 172 ? 16.147 23.452 1.287 1.00 42.96 172 LYS A O 1
ATOM 805 N N . ARG A 1 173 ? 14.780 24.162 -0.350 1.00 49.36 173 ARG A N 1
ATOM 806 C CA . ARG A 1 173 ? 15.808 24.908 -1.064 1.00 52.32 173 ARG A CA 1
ATOM 807 C C . ARG A 1 173 ? 16.260 26.164 -0.301 1.00 49.21 173 ARG A C 1
ATOM 808 O O . ARG A 1 173 ? 17.416 26.567 -0.389 1.00 43.38 173 ARG A O 1
ATOM 816 N N . GLN A 1 174 ? 15.348 26.783 0.442 1.00 44.21 174 GLN A N 1
ATOM 817 C CA . GLN A 1 174 ? 15.690 27.973 1.212 1.00 43.14 174 GLN A CA 1
ATOM 818 C C . GLN A 1 174 ? 16.445 27.623 2.494 1.00 45.60 174 GLN A C 1
ATOM 819 O O . GLN A 1 174 ? 17.299 28.388 2.942 1.00 55.73 174 GLN A O 1
ATOM 825 N N . LEU A 1 175 ? 16.135 26.472 3.084 1.00 45.19 175 LEU A N 1
ATOM 826 C CA . LEU A 1 175 ? 16.874 26.001 4.251 1.00 46.67 175 LEU A CA 1
ATOM 827 C C . LEU A 1 175 ? 18.331 25.790 3.885 1.00 51.87 175 LEU A C 1
ATOM 828 O O . LEU A 1 175 ? 19.231 26.086 4.671 1.00 52.38 175 LEU A O 1
ATOM 833 N N . GLN A 1 176 ? 18.558 25.279 2.682 1.00 46.95 176 GLN A N 1
ATOM 834 C CA . GLN A 1 176 ? 19.910 25.131 2.175 1.00 58.80 176 GLN A CA 1
ATOM 835 C C . GLN A 1 176 ? 20.560 26.493 1.939 1.00 60.28 176 GLN A C 1
ATOM 836 O O . GLN A 1 176 ? 21.701 26.724 2.338 1.00 64.20 176 GLN A O 1
ATOM 842 N N . ASN A 1 177 ? 19.831 27.390 1.282 1.00 52.16 177 ASN A N 1
ATOM 843 C CA . ASN A 1 177 ? 20.326 28.738 1.018 1.00 57.01 177 ASN A CA 1
ATOM 844 C C . ASN A 1 177 ? 20.734 29.462 2.297 1.00 58.81 177 ASN A C 1
ATOM 845 O O . ASN A 1 177 ? 21.692 30.237 2.308 1.00 59.41 177 ASN A O 1
ATOM 850 N N . ALA A 1 178 ? 20.004 29.196 3.376 1.00 57.65 178 ALA A N 1
ATOM 851 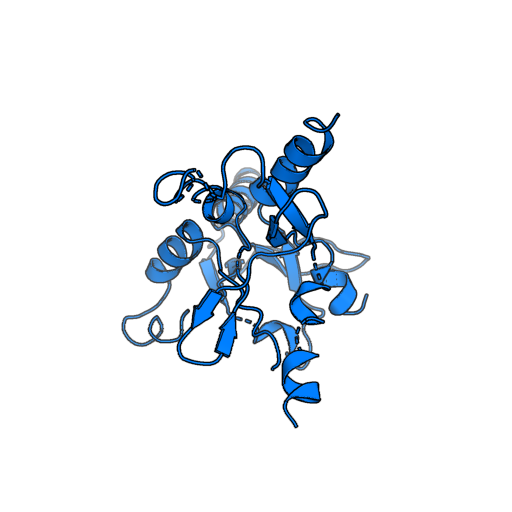C CA . ALA A 1 178 ? 20.209 29.894 4.640 1.00 55.68 178 ALA A CA 1
ATOM 852 C C . ALA A 1 178 ? 21.460 29.427 5.386 1.00 65.46 178 ALA A C 1
ATOM 853 O O . ALA A 1 178 ? 22.060 30.193 6.139 1.00 67.39 178 ALA A O 1
ATOM 855 N N . LEU A 1 179 ? 21.847 28.173 5.178 1.00 64.42 179 LEU A N 1
ATOM 856 C CA . LEU A 1 179 ? 23.010 27.612 5.861 1.00 68.44 179 LEU A CA 1
ATOM 857 C C . LEU A 1 179 ? 24.259 28.441 5.615 1.00 71.75 179 LEU A C 1
ATOM 858 O O . LEU A 1 179 ? 25.078 28.623 6.513 1.00 73.54 179 LEU A O 1
ATOM 863 N N . TYR A 1 180 ? 24.394 28.939 4.392 1.00 69.07 180 TYR A N 1
ATOM 864 C CA . TYR A 1 180 ? 25.523 29.774 4.009 1.00 68.65 180 TYR A CA 1
ATOM 865 C C . TYR A 1 180 ? 25.713 30.925 4.993 1.00 69.43 180 TYR A C 1
ATOM 866 O O . TYR A 1 180 ? 26.834 31.241 5.385 1.00 82.51 180 TYR A O 1
ATOM 875 N N . TYR A 1 181 ? 24.604 31.532 5.404 1.00 70.48 181 TYR A N 1
ATOM 876 C CA . TYR A 1 181 ? 24.636 32.740 6.221 1.00 70.58 181 TYR A CA 1
ATOM 877 C C . TYR A 1 181 ? 24.689 32.477 7.724 1.00 79.01 181 TYR A C 1
ATOM 878 O O . TYR A 1 181 ? 24.741 33.410 8.523 1.00 87.49 181 TYR A O 1
ATOM 887 N N . LEU A 1 182 ? 24.685 31.207 8.107 1.00 86.71 182 LEU A N 1
ATOM 888 C CA . LEU A 1 182 ? 24.811 30.845 9.512 1.00 97.42 182 LEU A CA 1
ATOM 889 C C . LEU A 1 182 ? 26.215 30.329 9.814 1.00 112.73 182 LEU A C 1
ATOM 890 O O . LEU A 1 182 ? 26.844 29.681 8.975 1.00 112.41 182 LEU A O 1
ATOM 895 N N . SER A 1 183 ? 26.708 30.621 11.013 1.00 114.91 183 SER A N 1
ATOM 896 C CA . SER A 1 183 ? 27.983 30.070 11.451 1.00 129.31 183 SER A CA 1
ATOM 897 C C . SER A 1 183 ? 27.770 28.628 11.894 1.00 138.58 183 SER A C 1
ATOM 898 O O . SER A 1 183 ? 26.631 28.182 12.033 1.00 136.88 183 SER A O 1
ATOM 901 N N . PHE A 1 184 ? 28.860 27.901 12.111 1.00 149.61 184 PHE A N 1
ATOM 902 C CA . PHE A 1 184 ? 28.769 26.479 12.426 1.00 158.39 184 PHE A CA 1
ATOM 903 C C . PHE A 1 184 ? 27.758 26.182 13.532 1.00 158.05 184 PHE A C 1
ATOM 904 O O . PHE A 1 184 ? 26.911 25.301 13.387 1.00 157.21 184 PHE A O 1
ATOM 912 N N . THR A 1 185 ? 27.847 26.923 14.632 1.00 157.35 185 THR A N 1
ATOM 913 C CA . THR A 1 185 ? 26.995 26.673 15.790 1.00 156.24 185 THR A CA 1
ATOM 914 C C . THR A 1 185 ? 25.710 27.500 15.749 1.00 147.19 185 THR A C 1
ATOM 915 O O . THR A 1 185 ? 24.785 27.268 16.528 1.00 146.33 185 THR A O 1
ATOM 919 N N . LYS A 1 186 ? 25.654 28.461 14.834 1.00 140.32 186 LYS A N 1
ATOM 920 C CA . LYS A 1 186 ? 24.468 29.297 14.688 1.00 131.04 186 LYS A CA 1
ATOM 921 C C . LYS A 1 186 ? 23.435 28.614 13.796 1.00 124.51 186 LYS A C 1
ATOM 922 O O . LYS A 1 186 ? 22.240 28.895 13.885 1.00 120.18 186 LYS A O 1
ATOM 928 N N . LYS A 1 187 ? 23.905 27.709 12.942 1.00 122.94 187 LYS A N 1
ATOM 929 C CA . LYS A 1 187 ? 23.030 26.996 12.015 1.00 115.14 187 LYS A CA 1
ATOM 930 C C . LYS A 1 187 ? 22.390 25.772 12.662 1.00 115.14 187 LYS A C 1
ATOM 931 O O . LYS A 1 187 ? 21.584 25.080 12.040 1.00 110.71 187 LYS A O 1
ATOM 937 N N . SER A 1 188 ? 22.752 25.508 13.913 1.00 121.11 188 SER A N 1
ATOM 938 C CA . SER A 1 188 ? 22.168 24.399 14.654 1.00 126.21 188 SER A CA 1
ATOM 939 C C . SER A 1 188 ? 20.674 24.623 14.855 1.00 127.99 188 SER A C 1
ATOM 940 O O . SER A 1 188 ? 19.869 23.710 14.672 1.00 127.52 188 SER A O 1
ATOM 943 N N . GLU A 1 189 ? 20.309 25.846 15.225 1.00 131.64 189 GLU A N 1
ATOM 944 C CA . GLU A 1 189 ? 18.917 26.172 15.521 1.00 135.83 189 GLU A CA 1
ATOM 945 C C . GLU A 1 189 ? 18.139 26.680 14.310 1.00 126.56 189 GLU A C 1
ATOM 946 O O . GLU A 1 189 ? 17.000 27.123 14.448 1.00 129.54 189 GLU A O 1
ATOM 952 N N . LEU A 1 190 ? 18.752 26.624 13.130 1.00 116.03 190 LEU A N 1
ATOM 953 C CA . LEU A 1 190 ? 18.071 27.039 11.906 1.00 103.12 190 LEU A CA 1
ATOM 954 C C . LEU A 1 190 ? 16.691 26.393 11.824 1.00 99.63 190 LEU A C 1
ATOM 955 O O . LEU A 1 190 ? 16.575 25.171 11.724 1.00 106.47 190 LEU A O 1
ATOM 968 N N . TYR A 1 192 ? 12.884 28.288 10.742 1.00 59.70 192 TYR A N 1
ATOM 969 C CA . TYR A 1 192 ? 12.030 28.758 9.659 1.00 47.23 192 TYR A CA 1
ATOM 970 C C . TYR A 1 192 ? 12.612 30.025 9.055 1.00 55.61 192 TYR A C 1
ATOM 971 O O . TYR A 1 192 ? 12.206 31.135 9.400 1.00 59.49 192 TYR A O 1
ATOM 980 N N . PRO A 1 193 ? 13.572 29.854 8.141 1.00 52.88 193 PRO A N 1
ATOM 981 C CA . PRO A 1 193 ? 14.349 30.960 7.575 1.00 51.16 193 PRO A CA 1
ATOM 982 C C . PRO A 1 193 ? 13.527 31.979 6.778 1.00 46.44 193 PRO A C 1
ATOM 983 O O . PRO A 1 193 ? 12.637 31.628 6.001 1.00 42.24 193 PRO A O 1
ATOM 987 N N . VAL A 1 194 ? 13.833 33.250 7.005 1.00 41.54 194 VAL A N 1
ATOM 988 C CA . VAL A 1 194 ? 13.439 34.321 6.102 1.00 46.16 194 VAL A CA 1
ATOM 989 C C . VAL A 1 194 ? 14.670 35.201 5.918 1.00 44.34 194 VAL A C 1
ATOM 990 O O . VAL A 1 194 ? 15.513 35.282 6.810 1.00 40.54 194 VAL A O 1
ATOM 994 N N . PHE A 1 195 ? 14.781 35.837 4.757 1.00 42.87 195 PHE A N 1
ATOM 995 C CA . PHE A 1 195 ? 15.974 36.601 4.411 1.00 43.87 195 PHE A CA 1
ATOM 996 C C . PHE A 1 195 ? 15.692 38.099 4.332 1.00 42.24 195 PHE A C 1
ATOM 997 O O . PHE A 1 195 ? 14.610 38.515 3.921 1.00 46.68 195 PHE A O 1
ATOM 1005 N N . TYR A 1 196 ? 16.671 38.910 4.723 1.00 52.29 196 TYR A N 1
ATOM 1006 C CA . TYR A 1 196 ? 16.555 40.357 4.554 1.00 50.19 196 TYR A CA 1
ATOM 1007 C C . TYR A 1 196 ? 17.912 41.018 4.330 1.00 55.35 196 TYR A C 1
ATOM 1008 O O . TYR A 1 196 ? 18.956 40.432 4.620 1.00 51.35 196 TYR A O 1
ATOM 1017 N N . ALA A 1 197 ? 17.884 42.241 3.807 1.00 63.85 197 ALA A N 1
ATOM 1018 C CA . ALA A 1 197 ? 19.100 43.004 3.547 1.00 59.73 197 ALA A CA 1
ATOM 1019 C C . ALA A 1 197 ? 19.138 44.272 4.393 1.00 53.40 197 ALA A C 1
ATOM 1020 O O . ALA A 1 197 ? 18.113 44.927 4.602 1.00 44.51 197 ALA A O 1
ATOM 1022 N N . GLU A 1 198 ? 20.333 44.611 4.866 1.00 73.07 198 GLU A N 1
ATOM 1023 C CA . GLU A 1 198 ? 20.544 45.740 5.772 1.00 80.67 198 GLU A CA 1
ATOM 1024 C C . GLU A 1 198 ? 19.953 47.064 5.294 1.00 79.78 198 GLU A C 1
ATOM 1025 O O . GLU A 1 198 ? 19.212 47.728 6.023 1.00 80.84 198 GLU A O 1
ATOM 1031 N N . ASN A 1 199 ? 20.295 47.453 4.073 1.00 71.96 199 ASN A N 1
ATOM 1032 C CA . ASN A 1 199 ? 19.962 48.789 3.591 1.00 70.13 199 ASN A CA 1
ATOM 1033 C C . ASN A 1 199 ? 18.809 48.807 2.596 1.00 61.95 199 ASN A C 1
ATOM 1034 O O 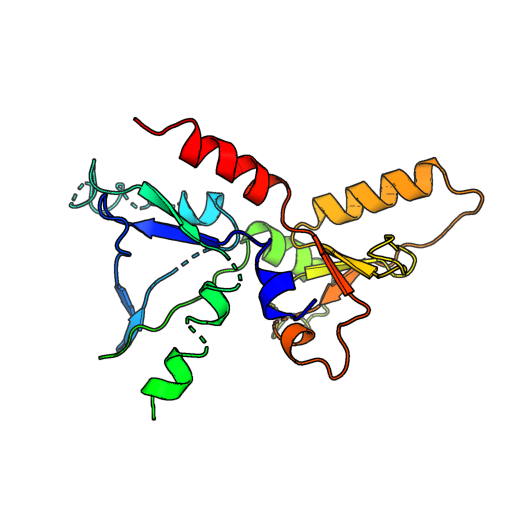. ASN A 1 199 ? 18.721 49.695 1.749 1.00 60.50 199 ASN A O 1
ATOM 1039 N N . LEU A 1 200 ? 17.924 47.823 2.712 1.00 53.17 200 LEU A N 1
ATOM 1040 C CA . LEU A 1 200 ? 16.807 47.668 1.785 1.00 53.06 200 LEU A CA 1
ATOM 1041 C C . LEU A 1 200 ? 15.469 47.940 2.470 1.00 56.72 200 LEU A C 1
ATOM 1042 O O . LEU A 1 200 ? 15.203 47.429 3.558 1.00 62.03 200 LEU A O 1
ATOM 1047 N N . TYR A 1 201 ? 14.630 48.744 1.825 1.00 59.11 201 TYR A N 1
ATOM 1048 C CA . TYR A 1 201 ? 13.326 49.092 2.376 1.00 67.15 201 TYR A CA 1
ATOM 1049 C C . TYR A 1 201 ? 12.217 48.958 1.335 1.00 68.36 201 TYR A C 1
ATOM 1050 O O . TYR A 1 201 ? 12.480 48.824 0.139 1.00 71.35 201 TYR A O 1
ATOM 1059 N N . ILE A 1 202 ? 10.976 48.984 1.809 1.00 63.39 202 ILE A N 1
ATOM 1060 C CA . ILE A 1 202 ? 9.809 49.106 0.944 1.00 77.63 202 ILE A CA 1
ATOM 1061 C C . ILE A 1 202 ? 8.771 49.976 1.640 1.00 92.67 202 ILE A C 1
ATOM 1062 O O . ILE A 1 202 ? 8.731 50.041 2.868 1.00 93.17 202 ILE A O 1
ATOM 1067 N N . GLN A 1 203 ? 7.933 50.649 0.859 1.00 100.70 203 GLN A N 1
ATOM 1068 C CA . GLN A 1 203 ? 6.920 51.520 1.438 1.00 113.64 203 GLN A CA 1
ATOM 1069 C C . GLN A 1 203 ? 5.581 50.808 1.635 1.00 112.88 203 GLN A C 1
ATOM 1070 O O . GLN A 1 203 ? 4.888 50.479 0.672 1.00 110.94 203 GLN A O 1
ATOM 1076 N N . LYS A 1 204 ? 5.236 50.559 2.894 1.00 113.20 204 LYS A N 1
ATOM 1077 C CA . LYS A 1 204 ? 3.923 50.038 3.245 1.00 119.86 204 LYS A CA 1
ATOM 1078 C C . LYS A 1 204 ? 2.992 51.222 3.491 1.00 135.37 204 LYS A C 1
ATOM 1079 O O . LYS A 1 204 ? 3.342 52.361 3.186 1.00 142.95 204 LYS A O 1
ATOM 1085 N N . ASP A 1 205 ? 1.812 50.958 4.041 1.00 140.93 205 ASP A N 1
ATOM 1086 C CA . ASP A 1 205 ? 0.820 52.006 4.246 1.00 152.54 205 ASP A CA 1
ATOM 1087 C C . ASP A 1 205 ? 0.844 52.546 5.674 1.00 146.38 205 ASP A C 1
ATOM 1088 O O . ASP A 1 205 ? 0.408 51.871 6.607 1.00 143.36 205 ASP A O 1
ATOM 1093 N N . GLY A 1 206 ? 1.355 53.763 5.839 1.00 140.35 206 GLY A N 1
ATOM 1094 C CA . GLY A 1 206 ? 1.888 54.538 4.732 1.00 130.20 206 GLY A CA 1
ATOM 1095 C C . GLY A 1 206 ? 3.360 54.848 4.928 1.00 119.18 206 GLY A C 1
ATOM 1096 O O . GLY A 1 206 ? 3.941 55.665 4.208 1.00 103.11 206 GLY A O 1
ATOM 1097 N N . SER A 1 207 ? 3.960 54.189 5.914 1.00 123.05 207 SER A N 1
ATOM 1098 C CA . SER A 1 207 ? 5.378 54.354 6.211 1.00 123.79 207 SER A CA 1
ATOM 1099 C C . SER A 1 207 ? 6.195 53.276 5.510 1.00 113.41 207 SER A C 1
ATOM 1100 O O . SER A 1 207 ? 5.643 52.416 4.827 1.00 109.27 207 SER A O 1
ATOM 1103 N N . ASN A 1 208 ? 7.512 53.323 5.690 1.00 111.19 208 ASN A N 1
ATOM 1104 C CA . ASN A 1 208 ? 8.405 52.361 5.052 1.00 102.33 208 ASN A CA 1
ATOM 1105 C C . ASN A 1 208 ? 8.903 51.283 6.018 1.00 99.05 208 ASN A C 1
ATOM 1106 O O . ASN A 1 208 ? 9.190 51.559 7.183 1.00 103.47 208 ASN A O 1
ATOM 1111 N N . ILE A 1 209 ? 9.003 50.053 5.522 1.00 83.17 209 ILE A N 1
ATOM 1112 C CA . ILE A 1 209 ? 9.409 48.924 6.350 1.00 80.03 209 ILE A CA 1
ATOM 1113 C C . ILE A 1 209 ? 10.509 48.097 5.686 1.00 64.38 209 ILE A C 1
ATOM 1114 O O . ILE A 1 209 ? 10.892 48.352 4.543 1.00 57.98 209 ILE A O 1
ATOM 1119 N N . ILE A 1 210 ? 11.017 47.107 6.411 1.00 55.42 210 ILE A N 1
ATOM 1120 C CA . ILE A 1 210 ? 12.029 46.210 5.870 1.00 53.35 210 ILE A CA 1
ATOM 1121 C C . ILE A 1 210 ? 11.385 44.954 5.293 1.00 55.26 210 ILE A C 1
ATOM 1122 O O . ILE A 1 210 ? 10.636 44.262 5.983 1.00 54.84 210 ILE A O 1
ATOM 1127 N N . PRO A 1 211 ? 11.675 44.660 4.018 1.00 54.34 211 PRO A N 1
ATOM 1128 C CA . PRO A 1 211 ? 11.122 43.484 3.341 1.00 47.84 211 PRO A CA 1
ATOM 1129 C C . PRO A 1 211 ? 11.742 42.205 3.892 1.00 52.15 211 PRO A C 1
ATOM 1130 O O . PRO A 1 211 ? 12.962 42.124 4.035 1.00 47.48 211 PRO A O 1
ATOM 1134 N N . LEU A 1 212 ? 10.901 41.222 4.193 1.00 48.19 212 LEU A N 1
ATOM 1135 C CA . LEU A 1 212 ? 11.347 39.952 4.745 1.00 48.70 212 LEU A CA 1
ATOM 1136 C C . LEU A 1 212 ? 10.989 38.850 3.758 1.00 49.04 212 LEU A C 1
ATOM 1137 O O . LEU A 1 212 ? 9.817 38.507 3.606 1.00 43.41 212 LEU A O 1
ATOM 1142 N N . PHE A 1 213 ? 11.997 38.297 3.090 1.00 38.44 213 PHE A N 1
ATOM 1143 C CA . PHE A 1 213 ? 11.756 37.386 1.977 1.00 36.91 213 PHE A CA 1
ATOM 1144 C C . PHE A 1 213 ? 11.846 35.926 2.377 1.00 42.24 213 PHE A C 1
ATOM 1145 O O . PHE A 1 213 ? 12.790 35.519 3.054 1.00 44.28 213 PHE A O 1
ATOM 1153 N N . PHE A 1 214 ? 10.865 35.139 1.944 1.00 40.99 214 PHE A N 1
ATOM 1154 C CA . PHE A 1 214 ? 10.930 33.696 2.121 1.00 40.24 214 PHE A CA 1
ATOM 1155 C C . PHE A 1 214 ? 11.924 33.083 1.140 1.00 40.59 214 PHE A C 1
ATOM 1156 O O . PHE A 1 214 ? 12.656 32.162 1.489 1.00 40.45 214 PHE A O 1
ATOM 1164 N N . ASP A 1 215 ? 11.955 33.608 -0.081 1.00 42.43 215 ASP A N 1
ATOM 1165 C CA . ASP A 1 215 ? 12.918 33.156 -1.079 1.00 42.92 215 ASP A CA 1
ATOM 1166 C C . ASP A 1 215 ? 14.125 34.085 -1.175 1.00 47.11 215 ASP A C 1
ATOM 1167 O O . ASP A 1 215 ? 13.983 35.284 -1.419 1.00 44.71 215 ASP A O 1
ATOM 1172 N N . LEU A 1 216 ? 15.310 33.518 -0.973 1.00 45.82 216 LEU A N 1
ATOM 1173 C CA . LEU A 1 216 ? 16.552 34.258 -1.115 1.00 44.51 216 LEU A CA 1
ATOM 1174 C C . LEU A 1 216 ? 16.614 34.935 -2.481 1.00 51.69 216 LEU A C 1
ATOM 1175 O O . LEU A 1 216 ? 16.984 36.102 -2.589 1.00 47.23 216 LEU A O 1
ATOM 1180 N N . GLU A 1 217 ? 16.241 34.194 -3.520 1.00 51.31 217 GLU A N 1
ATOM 1181 C CA . GLU A 1 217 ? 16.311 34.700 -4.886 1.00 51.40 217 GLU A CA 1
ATOM 1182 C C . GLU A 1 217 ? 15.423 35.927 -5.111 1.00 55.45 217 GLU A C 1
ATOM 1183 O O . GLU A 1 217 ? 15.724 36.768 -5.961 1.00 54.90 217 GLU A O 1
ATOM 1189 N N . ASP A 1 218 ? 14.339 36.034 -4.346 1.00 48.51 218 ASP A N 1
ATOM 1190 C CA . ASP A 1 218 ? 13.496 37.229 -4.391 1.00 42.57 218 ASP A CA 1
ATOM 1191 C C . ASP A 1 218 ? 14.231 38.420 -3.775 1.00 43.71 218 ASP A C 1
ATOM 1192 O O . ASP A 1 218 ? 14.162 39.536 -4.287 1.00 45.38 218 ASP A O 1
ATOM 1197 N N . LEU A 1 219 ? 14.926 38.171 -2.669 1.00 39.76 219 LEU A N 1
ATOM 1198 C CA . LEU A 1 219 ? 15.713 39.195 -2.000 1.00 43.49 219 LEU A CA 1
ATOM 1199 C C . LEU A 1 219 ? 16.808 39.720 -2.919 1.00 51.80 219 LEU A C 1
ATOM 1200 O O . LEU A 1 219 ? 16.913 40.925 -3.146 1.00 54.77 219 LEU A O 1
ATOM 1205 N N . LYS A 1 220 ? 17.621 38.809 -3.446 1.00 53.06 220 LYS A N 1
ATOM 1206 C CA . LYS A 1 220 ? 18.695 39.177 -4.361 1.00 54.86 220 LYS A CA 1
ATOM 1207 C C . LYS A 1 220 ? 18.158 39.926 -5.573 1.00 58.28 220 LYS A C 1
ATOM 1208 O O . LYS A 1 220 ? 18.843 40.770 -6.150 1.00 64.16 220 LYS A O 1
ATOM 1214 N N . GLU A 1 221 ? 16.926 39.615 -5.954 1.00 54.87 221 GLU A N 1
ATOM 1215 C CA . GLU A 1 221 ? 16.305 40.266 -7.094 1.00 55.14 221 GLU A CA 1
ATOM 1216 C C . GLU A 1 221 ? 15.925 41.699 -6.742 1.00 57.25 221 GLU A C 1
ATOM 1217 O O . GLU A 1 221 ? 16.040 42.601 -7.572 1.00 72.70 221 GLU A O 1
ATOM 1223 N N . ALA A 1 222 ? 15.481 41.902 -5.505 1.00 48.97 222 ALA A N 1
ATOM 1224 C CA . ALA A 1 222 ? 15.086 43.227 -5.036 1.00 56.29 222 ALA A CA 1
ATOM 1225 C C . ALA A 1 222 ? 16.311 44.113 -4.794 1.00 57.07 222 ALA A C 1
ATOM 1226 O O . ALA A 1 222 ? 16.245 45.337 -4.916 1.00 56.69 222 ALA A O 1
ATOM 1228 N N . ILE A 1 223 ? 17.425 43.479 -4.447 1.00 54.76 223 ILE A N 1
ATOM 1229 C CA . ILE A 1 223 ? 18.685 44.178 -4.252 1.00 59.52 223 ILE A CA 1
ATOM 1230 C C . ILE A 1 223 ? 19.218 44.699 -5.582 1.00 64.22 223 ILE A C 1
ATOM 1231 O O . ILE A 1 223 ? 19.637 45.849 -5.684 1.00 72.42 223 ILE A O 1
ATOM 1236 N N . GLU A 1 224 ? 19.191 43.848 -6.604 1.00 62.59 224 GLU A N 1
ATOM 1237 C CA . GLU A 1 224 ? 19.670 44.233 -7.927 1.00 64.35 224 GLU A CA 1
ATOM 1238 C C . GLU A 1 224 ? 18.850 45.374 -8.516 1.00 63.50 224 GLU A C 1
ATOM 1239 O O . GLU A 1 224 ? 19.389 46.240 -9.203 1.00 63.22 224 GLU A O 1
ATOM 1245 N N . GLU A 1 225 ? 17.549 45.373 -8.249 1.00 58.38 225 GLU A N 1
ATOM 1246 C CA . GLU A 1 225 ? 16.694 46.468 -8.689 1.00 65.01 225 GLU A CA 1
ATOM 1247 C C . GLU A 1 225 ? 17.133 47.771 -8.028 1.00 67.53 225 GLU A C 1
ATOM 1248 O O . GLU A 1 225 ? 17.040 48.847 -8.620 1.00 71.03 225 GLU A O 1
ATOM 1254 N N . GLN A 1 226 ? 17.609 47.662 -6.793 1.00 62.61 226 GLN A N 1
ATOM 1255 C CA . GLN A 1 226 ? 18.022 48.829 -6.031 1.00 69.42 226 GLN A CA 1
ATOM 1256 C C . GLN A 1 226 ? 19.394 49.327 -6.477 1.00 65.58 226 GLN A C 1
ATOM 1257 O O . GLN A 1 226 ? 19.602 50.527 -6.635 1.00 67.56 226 GLN A O 1
ATOM 1263 N N . LYS A 1 227 ? 20.323 48.399 -6.684 1.00 60.27 227 LYS A N 1
ATOM 1264 C CA . LYS A 1 227 ? 21.670 48.757 -7.105 1.00 65.00 227 LYS A CA 1
ATOM 1265 C C . LYS A 1 227 ? 21.692 49.342 -8.517 1.00 77.19 227 LYS A C 1
ATOM 1266 O O . LYS A 1 227 ? 22.450 50.271 -8.800 1.00 74.09 227 LYS A O 1
ATOM 1272 N N . ASN A 1 228 ? 20.853 48.804 -9.394 1.00 84.94 228 ASN A N 1
ATOM 1273 C CA . ASN A 1 228 ? 20.787 49.273 -10.774 1.00 97.03 228 ASN A CA 1
ATOM 1274 C C . ASN A 1 228 ? 20.310 50.718 -10.896 1.00 101.31 228 ASN A C 1
ATOM 1275 O O . ASN A 1 228 ? 20.390 51.314 -11.970 1.00 105.95 228 ASN A O 1
ATOM 1280 N N . LYS A 1 229 ? 19.813 51.277 -9.796 1.00 99.58 229 LYS A N 1
ATOM 1281 C CA . LYS A 1 229 ? 19.273 52.634 -9.804 1.00 101.59 229 LYS A CA 1
ATOM 1282 C C . LYS A 1 229 ? 19.820 53.483 -8.659 1.00 89.29 229 LYS A C 1
ATOM 1283 O O . LYS A 1 229 ? 19.376 54.613 -8.442 1.00 82.00 229 LYS A O 1
ATOM 1289 N N . ALA A 1 230 ? 20.786 52.934 -7.931 1.00 77.11 230 ALA A N 1
ATOM 1290 C CA . ALA A 1 230 ? 21.399 53.642 -6.814 1.00 73.92 230 ALA A CA 1
ATOM 1291 C C . ALA A 1 230 ? 22.236 54.823 -7.304 1.00 82.43 230 ALA A C 1
ATOM 1292 O O . ALA A 1 230 ? 22.677 54.851 -8.455 1.00 89.04 230 ALA A O 1
ATOM 1294 N N . LEU A 1 231 ? 22.438 55.805 -6.431 1.00 76.74 231 LEU A N 1
ATOM 1295 C CA . LEU A 1 231 ? 23.309 56.934 -6.745 1.00 77.72 231 LEU A CA 1
ATOM 1296 C C . LEU A 1 231 ? 24.656 56.765 -6.055 1.00 75.46 231 LEU A C 1
ATOM 1297 O O . LEU A 1 231 ? 25.623 57.453 -6.377 1.00 85.54 231 LEU A O 1
ATOM 1302 N N . SER A 1 232 ? 24.702 55.843 -5.100 1.00 76.86 232 SER A N 1
ATOM 1303 C CA . SER A 1 232 ? 25.919 55.552 -4.358 1.00 75.00 232 SER A CA 1
ATOM 1304 C C . SER A 1 232 ? 26.156 54.050 -4.339 1.00 70.91 232 SER A C 1
ATOM 1305 O O . SER A 1 232 ? 25.281 53.280 -4.715 1.00 63.87 232 SER A O 1
ATOM 1308 N N . LYS A 1 233 ? 27.344 53.643 -3.910 1.00 77.82 233 LYS A N 1
ATOM 1309 C CA . LYS A 1 233 ? 27.660 52.230 -3.771 1.00 75.69 233 LYS A CA 1
ATOM 1310 C C . LYS A 1 233 ? 27.299 51.793 -2.358 1.00 81.42 233 LYS A C 1
ATOM 1311 O O . LYS A 1 233 ? 27.849 52.303 -1.383 1.00 91.47 233 LYS A O 1
ATOM 1317 N N . VAL A 1 234 ? 26.370 50.850 -2.254 1.00 81.29 234 VAL A N 1
ATOM 1318 C CA . VAL A 1 234 ? 25.866 50.410 -0.961 1.00 84.98 234 VAL A CA 1
ATOM 1319 C C . VAL A 1 234 ? 26.064 48.910 -0.758 1.00 85.03 234 VAL A C 1
ATOM 1320 O O . VAL A 1 234 ? 25.893 48.119 -1.687 1.00 85.20 234 VAL A O 1
ATOM 1324 N N . ASP A 1 235 ? 26.431 48.525 0.460 1.00 81.49 235 ASP A N 1
ATOM 1325 C CA . ASP A 1 235 ? 26.542 47.115 0.807 1.00 82.75 235 ASP A CA 1
ATOM 1326 C C . ASP A 1 235 ? 25.203 46.573 1.290 1.00 69.11 235 ASP A C 1
ATOM 1327 O O . ASP A 1 235 ? 24.548 47.173 2.140 1.00 68.12 235 ASP A O 1
ATOM 1332 N N . TYR A 1 236 ? 24.797 45.438 0.736 1.00 66.78 236 TYR A N 1
ATOM 1333 C CA . TYR A 1 236 ? 23.582 44.773 1.188 1.00 64.33 236 TYR A CA 1
ATOM 1334 C C . TYR A 1 236 ? 23.904 43.473 1.906 1.00 59.46 236 TYR A C 1
ATOM 1335 O O . TYR A 1 236 ? 23.802 42.385 1.336 1.00 59.19 236 TYR A O 1
ATOM 1344 N N . LYS A 1 237 ? 24.310 43.607 3.163 1.00 55.53 237 LYS A N 1
ATOM 1345 C CA . LYS A 1 237 ? 24.582 42.460 4.011 1.00 63.60 237 LYS A CA 1
ATOM 1346 C C . LYS A 1 237 ? 23.315 41.618 4.154 1.00 57.91 237 LYS A C 1
ATOM 1347 O O . LYS A 1 237 ? 22.330 42.046 4.758 1.00 54.25 237 LYS A O 1
ATOM 1353 N N . ILE A 1 238 ? 23.341 40.423 3.578 1.00 54.91 238 ILE A N 1
ATOM 1354 C CA . ILE A 1 238 ? 22.207 39.511 3.664 1.00 52.77 238 ILE A CA 1
ATOM 1355 C C . ILE A 1 238 ? 22.224 38.775 5.000 1.00 53.01 238 ILE A C 1
ATOM 1356 O O . ILE A 1 238 ? 23.237 38.192 5.386 1.00 58.53 238 ILE A O 1
ATOM 1361 N N . LYS A 1 239 ? 21.103 38.820 5.711 1.00 50.98 239 LYS A N 1
ATOM 1362 C CA . LYS A 1 239 ? 21.000 38.158 7.005 1.00 51.44 239 LYS A CA 1
ATOM 1363 C C . LYS A 1 239 ? 19.784 37.236 7.078 1.00 51.03 239 LYS A C 1
ATOM 1364 O O . LYS A 1 239 ? 18.793 37.438 6.378 1.00 45.19 239 LYS A O 1
ATOM 1370 N N . VAL A 1 240 ? 19.876 36.221 7.930 1.00 55.55 240 VAL A N 1
ATOM 1371 C CA . VAL A 1 240 ? 18.803 35.246 8.079 1.00 53.92 240 VAL A CA 1
ATOM 1372 C C . VAL A 1 240 ? 18.120 35.406 9.430 1.00 55.63 240 VAL A C 1
ATOM 1373 O O . VAL A 1 240 ? 18.777 35.619 10.449 1.00 57.69 240 VAL A O 1
ATOM 1377 N N . LEU A 1 241 ? 16.797 35.310 9.433 1.00 63.34 241 LEU A N 1
ATOM 1378 C CA . LEU A 1 241 ? 16.037 35.383 10.671 1.00 59.52 241 LEU A CA 1
ATOM 1379 C C . LEU A 1 241 ? 15.110 34.182 10.809 1.00 54.85 241 LEU A C 1
ATOM 1380 O O . LEU A 1 241 ? 14.805 33.499 9.829 1.00 47.23 241 LEU A O 1
ATOM 1385 N N . ASN A 1 242 ? 14.667 33.928 12.033 1.00 56.58 242 ASN A N 1
ATOM 1386 C CA . ASN A 1 242 ? 13.730 32.847 12.298 1.00 48.42 242 ASN A CA 1
ATOM 1387 C C . ASN A 1 242 ? 12.303 33.381 12.299 1.00 52.12 242 ASN A C 1
ATOM 1388 O O . ASN A 1 242 ? 11.911 34.113 13.209 1.00 52.37 242 ASN A O 1
ATOM 1401 N N . VAL A 1 244 ? 9.558 32.398 13.140 1.00 68.02 244 VAL A N 1
ATOM 1402 C CA . VAL A 1 244 ? 8.845 32.210 14.399 1.00 75.08 244 VAL A CA 1
ATOM 1403 C C . VAL A 1 244 ? 9.134 33.325 15.403 1.00 82.32 244 VAL A C 1
ATOM 1404 O O . VAL A 1 244 ? 8.212 33.885 15.998 1.00 92.53 244 VAL A O 1
ATOM 1408 N N . ASP A 1 245 ? 10.411 33.645 15.587 1.00 77.96 245 ASP A N 1
ATOM 1409 C CA . ASP A 1 245 ? 10.813 34.699 16.514 1.00 81.02 245 ASP A CA 1
ATOM 1410 C C . ASP A 1 245 ? 10.188 36.036 16.140 1.00 88.76 245 ASP A C 1
ATOM 1411 O O . ASP A 1 245 ? 9.972 36.893 16.996 1.00 97.64 245 ASP A O 1
ATOM 1416 N N . LEU A 1 246 ? 9.901 36.208 14.855 1.00 82.58 246 LEU A N 1
ATOM 1417 C CA . LEU A 1 246 ? 9.354 37.464 14.359 1.00 79.33 246 LEU A CA 1
ATOM 1418 C C . LEU A 1 246 ? 7.877 37.626 14.699 1.00 75.32 246 LEU A C 1
ATOM 1419 O O . LEU A 1 246 ? 7.379 38.744 14.812 1.00 79.01 246 LEU A O 1
ATOM 1424 N N . ILE A 1 247 ? 7.179 36.509 14.858 1.00 76.60 247 ILE A N 1
ATOM 1425 C CA . ILE A 1 247 ? 5.777 36.549 15.248 1.00 82.19 247 ILE A CA 1
ATOM 1426 C C . ILE A 1 247 ? 5.619 37.202 16.620 1.00 86.92 247 ILE A C 1
ATOM 1427 O O . ILE A 1 247 ? 4.642 37.906 16.880 1.00 87.71 247 ILE A O 1
ATOM 1432 N N . PHE A 1 248 ? 6.600 36.976 17.489 1.00 88.26 248 PHE A N 1
ATOM 1433 C CA . PHE A 1 248 ? 6.491 37.372 18.888 1.00 87.04 248 PHE A CA 1
ATOM 1434 C C . PHE A 1 248 ? 7.428 38.511 19.281 1.00 88.10 248 PHE A C 1
ATOM 1435 O O . PHE A 1 248 ? 7.627 38.766 20.469 1.00 92.62 248 PHE A O 1
ATOM 1443 N N . THR A 1 249 ? 8.008 39.191 18.297 1.00 81.18 249 THR A N 1
ATOM 1444 C CA . THR A 1 249 ? 8.836 40.351 18.595 1.00 85.18 249 THR A CA 1
ATOM 1445 C C . THR A 1 249 ? 7.979 41.368 19.326 1.00 98.26 249 THR A C 1
ATOM 1446 O O . THR A 1 249 ? 6.776 41.463 19.081 1.00 102.23 249 THR A O 1
ATOM 1450 N N . GLU A 1 250 ? 8.594 42.124 20.229 1.00 102.48 250 GLU A N 1
ATOM 1451 C CA . GLU A 1 250 ? 7.869 43.135 20.985 1.00 107.88 250 GLU A CA 1
ATOM 1452 C C . GLU A 1 250 ? 7.399 44.242 20.047 1.00 122.36 250 GLU A C 1
ATOM 1453 O O . GLU A 1 250 ? 6.629 45.118 20.440 1.00 133.97 250 GLU A O 1
ATOM 1459 N N . ASP A 1 251 ? 7.864 44.186 18.802 1.00 128.23 251 ASP A N 1
ATOM 1460 C CA . ASP A 1 251 ? 7.509 45.178 17.791 1.00 139.35 251 ASP A CA 1
ATOM 1461 C C . ASP A 1 251 ? 7.959 44.738 16.397 1.00 138.61 251 ASP A C 1
ATOM 1462 O O . ASP A 1 251 ? 9.076 45.036 15.979 1.00 135.55 251 ASP A O 1
ATOM 1467 N N . HIS A 1 252 ? 7.088 44.031 15.681 1.00 141.86 252 HIS A N 1
ATOM 1468 C CA . HIS A 1 252 ? 7.409 43.573 14.330 1.00 140.69 252 HIS A CA 1
ATOM 1469 C C . HIS A 1 252 ? 6.837 44.506 13.269 1.00 136.97 252 HIS A C 1
ATOM 1470 O O . HIS A 1 252 ? 6.903 44.214 12.075 1.00 137.71 252 HIS A O 1
ATOM 1477 N N . LYS A 1 253 ? 6.273 45.625 13.711 1.00 131.15 253 LYS A N 1
ATOM 1478 C CA . LYS A 1 253 ? 5.655 46.591 12.809 1.00 127.23 253 LYS A CA 1
ATOM 1479 C C . LYS A 1 253 ? 6.650 47.056 11.750 1.00 121.86 253 LYS A C 1
ATOM 1480 O O . LYS A 1 253 ? 6.264 47.542 10.687 1.00 125.09 253 LYS A O 1
ATOM 1486 N N . LYS A 1 254 ? 7.933 46.895 12.053 1.00 113.04 254 LYS A N 1
ATOM 1487 C CA . LYS A 1 254 ? 9.008 47.372 11.192 1.00 104.54 254 LYS A CA 1
ATOM 1488 C C . LYS A 1 254 ? 9.329 46.406 10.052 1.00 87.47 254 LYS A C 1
ATOM 1489 O O . LYS A 1 254 ? 10.192 46.686 9.218 1.00 73.84 254 LYS A O 1
ATOM 1495 N N . PHE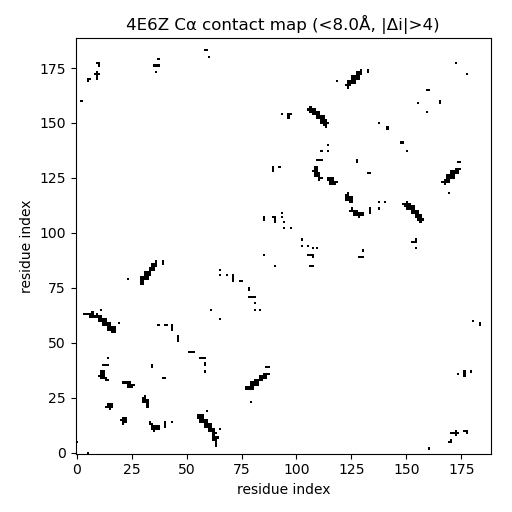 A 1 255 ? 8.633 45.274 10.016 1.00 86.66 255 PHE A N 1
ATOM 1496 C CA . PHE A 1 255 ? 8.882 44.256 8.997 1.00 79.10 255 PHE A CA 1
ATOM 1497 C C . PHE A 1 255 ? 7.675 44.005 8.098 1.00 72.83 255 PHE A C 1
ATOM 1498 O O . PHE A 1 255 ? 6.525 44.095 8.532 1.00 66.79 255 PHE A O 1
ATOM 1506 N N . GLY A 1 256 ? 7.953 43.686 6.839 1.00 68.80 256 GLY A N 1
ATOM 1507 C CA . GLY A 1 256 ? 6.929 43.249 5.910 1.00 77.38 256 GLY A CA 1
ATOM 1508 C C . GLY A 1 256 ? 7.310 41.912 5.300 1.00 74.39 256 GLY A C 1
ATOM 1509 O O . GLY A 1 256 ? 8.450 41.720 4.882 1.00 65.78 256 GLY A O 1
ATOM 1510 N N . PHE A 1 257 ? 6.360 40.983 5.258 1.00 64.31 257 PHE A N 1
ATOM 1511 C CA . PHE A 1 257 ? 6.613 39.662 4.690 1.00 57.30 257 PHE A CA 1
ATOM 1512 C C . PHE A 1 257 ? 6.436 39.651 3.178 1.00 58.53 257 PHE A C 1
ATOM 1513 O O . PHE A 1 257 ? 5.412 40.095 2.660 1.00 61.02 257 PHE A O 1
ATOM 1521 N N . VAL A 1 258 ? 7.443 39.147 2.474 1.00 47.75 258 VAL A N 1
ATOM 1522 C CA . VAL A 1 258 ? 7.332 38.929 1.039 1.00 45.65 258 VAL A CA 1
ATOM 1523 C C . VAL A 1 258 ? 7.336 37.431 0.733 1.00 51.51 258 VAL A C 1
ATOM 1524 O O . VAL A 1 258 ? 8.380 36.781 0.785 1.00 47.32 258 VAL A O 1
ATOM 1528 N N . PRO A 1 259 ? 6.158 36.880 0.414 1.00 57.92 259 PRO A N 1
ATOM 1529 C CA . PRO A 1 259 ? 6.021 35.453 0.109 1.00 51.55 259 PRO A CA 1
ATOM 1530 C C . PRO A 1 259 ? 6.879 35.040 -1.081 1.00 46.58 259 PRO A C 1
ATOM 1531 O O . PRO A 1 259 ? 7.202 35.865 -1.931 1.00 51.26 259 PRO A O 1
ATOM 1535 N N . SER A 1 260 ? 7.245 33.767 -1.134 1.00 50.40 260 SER A N 1
ATOM 1536 C CA . SER A 1 260 ? 7.891 33.216 -2.314 1.00 54.60 260 SER A CA 1
ATOM 1537 C C . SER A 1 260 ? 7.037 33.535 -3.531 1.00 48.94 260 SER A C 1
ATOM 1538 O O . SER A 1 260 ? 5.862 33.177 -3.574 1.00 47.88 260 SER A O 1
ATOM 1541 N N . THR A 1 261 ? 7.614 34.218 -4.515 1.00 54.35 261 THR A N 1
ATOM 1542 C CA . THR A 1 261 ? 6.860 34.555 -5.719 1.00 55.84 261 THR A CA 1
ATOM 1543 C C . THR A 1 261 ? 6.408 33.286 -6.443 1.00 53.17 261 THR A C 1
ATOM 1544 O O . THR A 1 261 ? 5.390 33.283 -7.133 1.00 53.81 261 THR A O 1
ATOM 1548 N N . GLN A 1 262 ? 7.168 32.210 -6.278 1.00 48.60 262 GLN A N 1
ATOM 1549 C CA . GLN A 1 262 ? 6.788 30.926 -6.856 1.00 56.03 262 GLN A CA 1
ATOM 1550 C C . GLN A 1 262 ? 5.570 30.323 -6.156 1.00 53.37 262 GLN A C 1
ATOM 1551 O O . GLN A 1 262 ? 4.646 29.842 -6.813 1.00 56.16 262 GLN A O 1
ATOM 1557 N N . SER A 1 263 ? 5.571 30.352 -4.826 1.00 48.02 263 SER A N 1
ATOM 1558 C CA . SER A 1 263 ? 4.423 29.884 -4.059 1.00 43.55 263 SER A CA 1
ATOM 1559 C C . SER A 1 263 ? 3.151 30.597 -4.502 1.00 51.46 263 SER A C 1
ATOM 1560 O O . SER A 1 263 ? 2.107 29.969 -4.692 1.00 44.39 263 SER A O 1
ATOM 1563 N N . VAL A 1 264 ? 3.243 31.913 -4.668 1.00 47.13 264 VAL A N 1
ATOM 1564 C CA . VAL A 1 264 ? 2.088 32.712 -5.064 1.00 47.18 264 VAL A CA 1
ATOM 1565 C C . VAL A 1 264 ? 1.661 32.382 -6.492 1.00 51.46 264 VAL A C 1
ATOM 1566 O O . VAL A 1 264 ? 0.479 32.178 -6.769 1.00 54.17 264 VAL A O 1
ATOM 1570 N N . LYS A 1 265 ? 2.637 32.324 -7.390 1.00 50.04 265 LYS A N 1
ATOM 1571 C CA . LYS A 1 265 ? 2.394 31.983 -8.784 1.00 58.35 265 LYS A CA 1
ATOM 1572 C C . LYS A 1 265 ? 1.735 30.606 -8.895 1.00 66.63 265 LYS A C 1
ATOM 1573 O O . LYS A 1 265 ? 0.948 30.353 -9.806 1.00 65.87 265 LYS A O 1
ATOM 1579 N N . TYR A 1 266 ? 2.061 29.723 -7.954 1.00 64.56 266 TYR A N 1
ATOM 1580 C CA . TYR A 1 266 ? 1.563 28.349 -7.956 1.00 56.37 266 TYR A CA 1
ATOM 1581 C C . TYR A 1 266 ? 0.066 28.282 -7.673 1.00 59.07 266 TYR A C 1
ATOM 1582 O O . TYR A 1 266 ? -0.603 27.324 -8.058 1.00 58.90 266 TYR A O 1
ATOM 1591 N N . LEU A 1 267 ? -0.456 29.301 -6.998 1.00 62.73 267 LEU A N 1
ATOM 1592 C CA . LEU A 1 267 ? -1.881 29.362 -6.695 1.00 63.25 267 LEU A CA 1
ATOM 1593 C C . LEU A 1 267 ? -2.706 29.453 -7.972 1.00 62.05 267 LEU A C 1
ATOM 1594 O O . LEU A 1 267 ? -3.855 29.014 -8.009 1.00 58.10 267 LEU A O 1
ATOM 1599 N N . ASP A 1 268 ? -2.120 30.032 -9.016 1.00 64.75 268 ASP A N 1
ATOM 1600 C CA . ASP A 1 268 ? -2.789 30.117 -10.309 1.00 68.26 268 ASP A CA 1
ATOM 1601 C C . ASP A 1 268 ? -3.012 28.725 -10.890 1.00 73.74 268 ASP A C 1
ATOM 1602 O O . ASP A 1 268 ? -4.050 28.458 -11.489 1.00 78.09 268 ASP A O 1
ATOM 1607 N N . LYS A 1 269 ? -2.035 27.841 -10.705 1.00 72.29 269 LYS A N 1
ATOM 1608 C CA . LYS A 1 269 ? -2.119 26.480 -11.234 1.00 73.98 269 LYS A CA 1
ATOM 1609 C C . LYS A 1 269 ? -3.238 25.668 -10.586 1.00 68.63 269 LYS A C 1
ATOM 1610 O O . LYS A 1 269 ? -3.984 24.967 -11.268 1.00 72.02 269 LYS A O 1
ATOM 1616 N N . LEU A 1 270 ? -3.343 25.762 -9.266 1.00 64.64 270 LEU A N 1
ATOM 1617 C CA . LEU A 1 270 ? -4.342 25.012 -8.517 1.00 62.50 270 LEU A CA 1
ATOM 1618 C C . LEU A 1 270 ? -5.764 25.381 -8.921 1.00 77.00 270 LEU A C 1
ATOM 1619 O O . LEU A 1 270 ? -6.655 24.532 -8.934 1.00 84.64 270 LEU A O 1
ATOM 1624 N N . ASN A 1 271 ? -5.969 26.650 -9.252 1.00 82.45 271 ASN A N 1
ATOM 1625 C CA . ASN A 1 271 ? -7.304 27.159 -9.538 1.00 89.91 271 ASN A CA 1
ATOM 1626 C C . ASN A 1 271 ? -7.600 27.266 -11.033 1.00 87.64 271 ASN A C 1
ATOM 1627 O O . ASN A 1 271 ? -8.759 27.314 -11.440 1.00 92.04 271 ASN A O 1
ATOM 1632 N N . ILE A 1 272 ? -6.548 27.303 -11.844 1.00 84.07 272 ILE A N 1
ATOM 1633 C CA . ILE A 1 272 ? -6.693 27.272 -13.297 1.00 86.15 272 ILE A CA 1
ATOM 1634 C C . ILE A 1 272 ? -6.725 25.824 -13.787 1.00 97.32 272 ILE A C 1
ATOM 1635 O O . ILE A 1 272 ? -7.136 25.542 -14.913 1.00 100.15 272 ILE A O 1
ATOM 1640 N N . GLY A 1 273 ? -6.304 24.907 -12.921 1.00 103.90 273 GLY A N 1
ATOM 1641 C CA . GLY A 1 273 ? -6.287 23.494 -13.250 1.00 109.79 273 GLY A CA 1
ATOM 1642 C C . GLY A 1 273 ? -7.377 22.706 -12.548 1.00 117.52 273 GLY A C 1
ATOM 1643 O O . GLY A 1 273 ? -7.207 21.521 -12.258 1.00 118.02 273 GLY A O 1
ATOM 1644 N N . THR A 1 274 ? -8.498 23.365 -12.271 1.00 124.44 274 THR A N 1
ATOM 1645 C CA . THR A 1 274 ? -9.644 22.708 -11.651 1.00 127.19 274 THR A CA 1
ATOM 1646 C C . THR A 1 274 ? -10.716 22.438 -12.703 1.00 132.42 274 THR A C 1
ATOM 1647 O O . THR A 1 274 ? -10.688 23.026 -13.785 1.00 134.63 274 THR A O 1
ATOM 1651 N N . LYS A 1 275 ? -11.651 21.547 -12.388 1.00 133.18 275 LYS A N 1
ATOM 1652 C CA . LYS A 1 275 ? -12.739 21.221 -13.305 1.00 133.79 275 LYS A CA 1
ATOM 1653 C C . LYS A 1 275 ? -13.394 22.483 -13.858 1.00 136.02 275 LYS A C 1
ATOM 1654 O O . LYS A 1 275 ? -13.195 22.838 -15.019 1.00 139.25 275 LYS A O 1
#

Secondary structure (DSSP, 8-state):
--HHHHSTTS-EEEEE-TT-PBPPEEETTEEEE---SHHHHH------S----TTS-EEEEE--HHHH--HHHHHH---EEE-----HHHHHHHHTTS-TTTSTT---EEEETT--EE-SSSEEEEEESSHHHHHHHHHHHHTT-SS-----EEEE--TTTT-S--TTEEEE--HHHHHHHHHHHHS--

InterPro domains:
  IPR007378 Tic22-like [PF04278] (70-247)
  IPR007378 Tic22-like [PTHR33926] (62-263)

CATH classification: 3.40.1350.100 (+1 more: 3.40.1350.100)

Foldseek 3Di:
DAVLVLFQPQKDKAKFFPVRHGDWDADVHATEGEESDVVVRVCLVVVVVPCVSPPTIDMDIGTSVLVVLVVQVVVVCVDYDYDYYQDPVVLVVQVVQADPVRNVPGSKWKWWDPDWDADVHRIATETESDPVVRVVSVCVDCVPDPDDDDTDMHIDHVVLSPPPDNVRYHYDRDPNSVVVVCVVVVVDD

GO terms:
  GO:0020011 apicoplast (C, IDA)
  GO:0006457 protein folding (P, IDA)

Organism: Plasmodium falciparum (isolate 3D7) (NCBI:txid36329)

Sequence (189 aa):
RPIEEKLEVIPVFLITNYNSSPYIFQENEKQVCYFLCPYDAENLNDIKYNGKYNGNIKIHNITKKAYELKEFLQLEKQNIYWKLISSKRQLQNALYYLSFTKKSELYPVFYAENLYIQKDGSNIIPLFFDLEDLKEAIEEQKNKALSKVDYKIKVLNVDLIFTEDHKKFGFVPSTQSVKYLDKLNIGTK